Protein AF-A0AA84ZP32-F1 (afdb_monomer_lite)

InterPro domains:
  IPR008501 THO complex subunit 7/Mft1 [PF05615] (53-185)

Structure (mmCIF, N/CA/C/O backbone):
data_AF-A0AA84ZP32-F1
#
_entry.id   AF-A0AA84ZP32-F1
#
loop_
_atom_site.group_PDB
_atom_site.id
_atom_site.type_symbol
_atom_site.label_atom_id
_atom_site.label_alt_id
_atom_site.label_comp_id
_atom_site.label_asym_id
_atom_site.label_entity_id
_atom_site.label_seq_id
_atom_site.pdbx_PDB_ins_code
_atom_site.Cartn_x
_atom_site.Cartn_y
_atom_site.Cartn_z
_atom_site.occupancy
_atom_site.B_iso_or_equiv
_atom_site.auth_seq_id
_atom_site.auth_comp_id
_atom_site.auth_asym_id
_atom_site.auth_atom_id
_atom_site.pdbx_PDB_model_num
ATOM 1 N N . MET A 1 1 ? 40.258 -25.924 -20.211 1.00 46.72 1 MET A N 1
ATOM 2 C CA . MET A 1 1 ? 39.544 -27.014 -20.920 1.00 46.72 1 MET A CA 1
ATOM 3 C C . MET A 1 1 ? 39.662 -28.384 -20.247 1.00 46.72 1 MET A C 1
ATOM 5 O O . MET A 1 1 ? 38.673 -28.807 -19.673 1.00 46.72 1 MET A O 1
ATOM 9 N N . ALA A 1 2 ? 40.806 -29.089 -20.245 1.00 38.94 2 ALA A N 1
ATOM 10 C CA . ALA A 1 2 ? 40.869 -30.434 -19.628 1.00 38.94 2 ALA A CA 1
ATOM 11 C C . ALA A 1 2 ? 40.773 -30.427 -18.083 1.00 38.94 2 ALA A C 1
ATOM 13 O O . ALA A 1 2 ? 40.218 -31.349 -17.494 1.00 38.94 2 ALA A O 1
ATOM 14 N N . HIS A 1 3 ? 41.271 -29.368 -17.434 1.00 37.69 3 HIS A N 1
ATOM 15 C CA . HIS A 1 3 ? 41.270 -29.235 -15.971 1.00 37.69 3 HIS A CA 1
ATOM 16 C C . HIS A 1 3 ? 39.893 -28.828 -15.407 1.00 37.69 3 HIS A C 1
ATOM 18 O O . HIS A 1 3 ? 39.485 -29.322 -14.363 1.00 37.69 3 HIS A O 1
ATOM 24 N N . GLU A 1 4 ? 39.132 -27.997 -16.130 1.00 41.81 4 GLU A N 1
ATOM 25 C CA . GLU A 1 4 ? 37.759 -27.598 -15.754 1.00 41.81 4 GLU A CA 1
ATOM 26 C C . GLU A 1 4 ? 36.766 -28.758 -15.896 1.00 41.81 4 GLU A C 1
ATOM 28 O O . GLU A 1 4 ? 35.878 -28.927 -15.063 1.00 41.81 4 GLU A O 1
ATOM 33 N N . ALA A 1 5 ? 36.966 -29.622 -16.898 1.00 47.69 5 ALA A N 1
ATOM 34 C CA . ALA A 1 5 ? 36.162 -30.828 -17.074 1.00 47.69 5 ALA A CA 1
ATOM 35 C C . ALA A 1 5 ? 36.378 -31.867 -15.955 1.00 47.69 5 ALA A C 1
ATOM 37 O O . ALA A 1 5 ? 35.489 -32.676 -15.699 1.00 47.69 5 ALA A O 1
ATOM 38 N N . TYR A 1 6 ? 37.539 -31.853 -15.286 1.00 43.50 6 TYR A N 1
ATOM 39 C CA . TYR A 1 6 ? 37.845 -32.760 -14.174 1.00 43.50 6 TYR A CA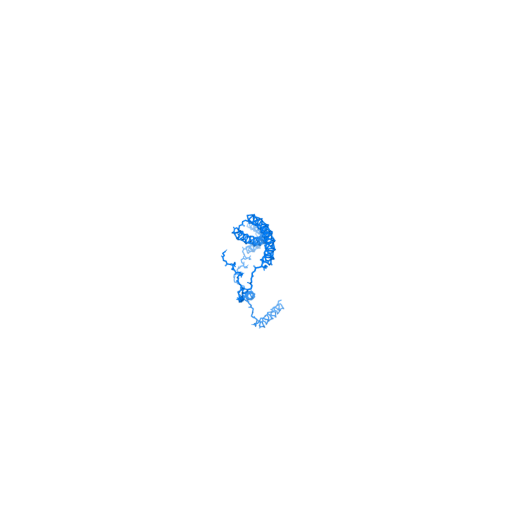 1
ATOM 40 C C . TYR A 1 6 ? 37.237 -32.286 -12.847 1.00 43.50 6 TYR A C 1
ATOM 42 O O . TYR A 1 6 ? 36.680 -33.103 -12.116 1.00 43.50 6 TYR A O 1
ATOM 50 N N . VAL A 1 7 ? 37.273 -30.976 -12.578 1.00 48.22 7 VAL A N 1
ATOM 51 C CA . VAL A 1 7 ? 36.680 -30.362 -11.371 1.00 48.22 7 VAL A CA 1
ATOM 52 C C . VAL A 1 7 ? 35.154 -30.500 -11.376 1.00 48.22 7 VAL A C 1
ATOM 54 O O . VAL A 1 7 ? 34.561 -30.940 -10.396 1.00 48.22 7 VAL A O 1
ATOM 57 N N . SER A 1 8 ? 34.517 -30.273 -12.527 1.00 49.94 8 SER A N 1
ATOM 58 C CA . SER A 1 8 ? 33.059 -30.404 -12.661 1.00 49.94 8 SER A CA 1
ATOM 59 C C . SER A 1 8 ? 32.566 -31.854 -12.482 1.00 49.94 8 SER A C 1
ATOM 61 O O . SER A 1 8 ? 31.449 -32.103 -12.027 1.00 49.94 8 SER A O 1
ATOM 63 N N . LYS A 1 9 ? 33.423 -32.844 -12.776 1.00 50.44 9 LYS A N 1
ATOM 64 C CA . LYS A 1 9 ? 33.110 -34.268 -12.586 1.00 50.44 9 LYS A CA 1
ATOM 65 C C . LYS A 1 9 ? 33.257 -34.717 -11.129 1.00 50.44 9 LYS A C 1
ATOM 67 O O . LYS A 1 9 ? 32.501 -35.592 -10.712 1.00 50.44 9 LYS A O 1
ATOM 72 N N . SER A 1 10 ? 34.188 -34.140 -10.359 1.00 47.16 10 SER A N 1
ATOM 73 C CA . SER A 1 10 ? 34.343 -34.470 -8.933 1.00 47.16 10 SER A CA 1
ATOM 74 C C . SER A 1 10 ? 33.222 -33.880 -8.080 1.00 47.16 10 SER A C 1
ATOM 76 O O . SER A 1 10 ? 32.670 -34.590 -7.245 1.00 47.16 10 SER A O 1
ATOM 78 N N . GLU A 1 11 ? 32.805 -32.641 -8.355 1.00 51.47 11 GLU A N 1
ATOM 79 C CA . GLU A 1 11 ? 31.690 -31.983 -7.653 1.00 51.47 11 GLU A CA 1
ATOM 80 C C . GLU A 1 11 ? 30.351 -32.704 -7.899 1.00 51.47 11 GLU A C 1
ATOM 82 O O . GLU A 1 11 ? 29.541 -32.880 -6.988 1.00 51.47 11 GLU A O 1
ATOM 87 N N . SER A 1 12 ? 30.141 -33.221 -9.115 1.00 53.59 12 SER A N 1
ATOM 88 C CA . SER A 1 12 ? 28.951 -34.010 -9.460 1.00 53.59 12 SER A CA 1
ATOM 89 C C . SER A 1 12 ? 28.867 -35.340 -8.690 1.00 53.59 12 SER A C 1
ATOM 91 O O . SER A 1 12 ? 27.777 -35.761 -8.291 1.00 53.59 12 SER A O 1
ATOM 93 N N . LEU A 1 13 ? 30.009 -35.989 -8.425 1.00 54.88 13 LEU A N 1
ATOM 94 C CA . LEU A 1 13 ? 30.067 -37.227 -7.639 1.00 54.88 13 LEU A CA 1
ATOM 95 C C . LEU A 1 13 ? 29.830 -36.990 -6.140 1.00 54.88 13 LEU A C 1
ATOM 97 O O . LEU A 1 13 ? 29.195 -37.825 -5.493 1.00 54.88 13 LEU A O 1
ATOM 101 N N . GLU A 1 14 ? 30.288 -35.866 -5.588 1.00 55.97 14 GLU A N 1
ATOM 102 C CA . GLU A 1 14 ? 30.053 -35.512 -4.180 1.00 55.97 14 GLU A CA 1
ATOM 103 C C . GLU A 1 14 ? 28.569 -35.239 -3.898 1.00 55.97 14 GLU A C 1
ATOM 105 O O . GLU A 1 14 ? 28.020 -35.753 -2.922 1.00 55.97 14 GLU A O 1
ATOM 110 N N . ILE A 1 15 ? 27.877 -34.543 -4.805 1.00 54.91 15 ILE A N 1
ATOM 111 C CA . ILE A 1 15 ? 26.437 -34.262 -4.680 1.00 54.91 15 ILE A CA 1
ATOM 112 C C . ILE A 1 15 ? 25.610 -35.550 -4.809 1.00 54.91 15 ILE A C 1
ATOM 114 O O . ILE A 1 15 ? 24.663 -35.767 -4.049 1.00 54.91 15 ILE A O 1
ATOM 118 N N . HIS A 1 16 ? 25.979 -36.450 -5.726 1.00 50.91 16 HIS A N 1
ATOM 119 C CA . HIS A 1 16 ? 25.289 -37.733 -5.875 1.00 50.91 16 HIS A CA 1
ATOM 120 C C . HIS A 1 16 ? 25.472 -38.634 -4.638 1.00 50.91 16 HIS A C 1
ATOM 122 O O . HIS A 1 16 ? 24.549 -39.363 -4.258 1.00 50.91 16 HIS A O 1
ATOM 128 N N . ASN A 1 17 ? 26.637 -38.593 -3.986 1.00 54.22 17 ASN A N 1
ATOM 129 C CA . ASN A 1 17 ? 26.876 -39.346 -2.754 1.00 54.22 17 ASN A CA 1
ATOM 130 C C . ASN A 1 17 ? 26.119 -38.746 -1.556 1.00 54.22 17 ASN A C 1
ATOM 132 O O . ASN A 1 17 ? 25.517 -39.503 -0.794 1.00 54.22 17 ASN A O 1
ATOM 136 N N . PHE A 1 18 ? 26.020 -37.415 -1.467 1.00 55.41 18 PHE A N 1
ATOM 137 C CA . PHE A 1 18 ? 25.221 -36.715 -0.453 1.00 55.41 18 PHE A CA 1
ATOM 138 C C . PHE A 1 18 ? 23.720 -37.058 -0.534 1.00 55.41 18 PHE A C 1
ATOM 140 O O . PHE A 1 18 ? 23.073 -37.345 0.474 1.00 55.41 18 PHE A O 1
ATOM 147 N N . VAL A 1 19 ? 23.162 -37.136 -1.749 1.00 55.41 19 VAL A N 1
ATOM 148 C CA . VAL A 1 19 ? 21.759 -37.542 -1.974 1.00 55.41 19 VAL A CA 1
ATOM 149 C C . VAL A 1 19 ? 21.505 -38.998 -1.560 1.00 55.41 19 VAL A C 1
ATOM 151 O O . VAL A 1 19 ? 20.402 -39.340 -1.129 1.00 55.41 19 VAL A O 1
ATOM 154 N N . LYS A 1 20 ? 22.516 -39.867 -1.662 1.00 56.72 20 LYS A N 1
ATOM 155 C CA . LYS A 1 20 ? 22.402 -41.288 -1.309 1.00 56.72 20 LYS A CA 1
ATOM 156 C C . LYS A 1 20 ? 22.452 -41.517 0.205 1.00 56.72 20 LYS A C 1
ATOM 158 O O . LYS A 1 20 ? 21.746 -42.392 0.700 1.00 56.72 20 LYS A O 1
ATOM 163 N N . GLU A 1 21 ? 23.221 -40.710 0.937 1.00 53.06 21 GLU A N 1
ATOM 164 C CA . GLU A 1 21 ? 23.314 -40.775 2.403 1.00 53.06 21 GLU A CA 1
ATOM 165 C C . GLU A 1 21 ? 22.077 -40.228 3.130 1.00 53.06 21 GLU A C 1
ATOM 167 O O . GLU A 1 21 ? 21.882 -40.526 4.306 1.00 53.06 21 GLU A O 1
ATOM 172 N N . HIS A 1 22 ? 21.222 -39.435 2.475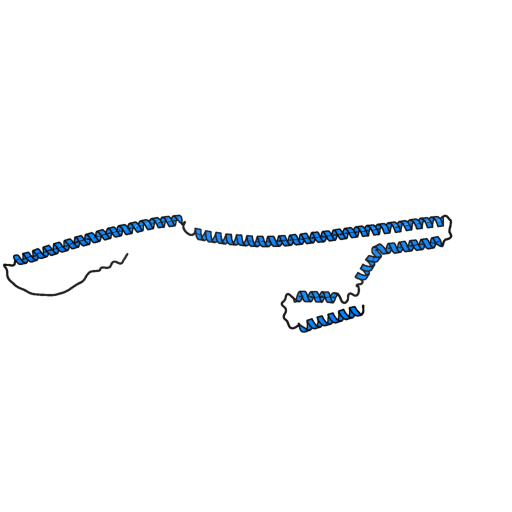 1.00 54.03 22 HIS A N 1
ATOM 173 C CA . HIS A 1 22 ? 20.096 -38.753 3.136 1.00 54.03 22 HIS A CA 1
ATOM 174 C C . HIS A 1 22 ? 18.702 -39.278 2.746 1.00 54.03 22 HIS A C 1
ATOM 176 O O . HIS A 1 22 ? 17.689 -38.690 3.126 1.00 54.03 22 HIS A O 1
ATOM 182 N N . GLN A 1 23 ? 18.612 -40.440 2.085 1.00 50.38 23 GLN A N 1
ATOM 183 C CA . GLN A 1 23 ? 17.332 -41.066 1.702 1.00 50.38 23 GLN A CA 1
ATOM 184 C C . GLN A 1 23 ? 16.470 -41.589 2.875 1.00 50.38 23 GLN A C 1
ATOM 186 O O . GLN A 1 23 ? 15.392 -42.134 2.648 1.00 50.38 23 GLN A O 1
ATOM 191 N N . GLY A 1 24 ? 16.911 -41.427 4.127 1.00 48.94 24 GLY A N 1
ATOM 192 C CA . GLY A 1 24 ? 16.205 -41.903 5.323 1.00 48.94 24 GLY A CA 1
ATOM 193 C C . GLY A 1 24 ? 15.371 -40.863 6.082 1.00 48.94 24 GLY A C 1
ATOM 194 O O . GLY A 1 24 ? 14.664 -41.239 7.015 1.00 48.94 24 GLY A O 1
ATOM 195 N N . TYR A 1 25 ? 15.427 -39.574 5.728 1.00 45.81 25 TYR A N 1
ATOM 196 C CA . TYR A 1 25 ? 14.720 -38.528 6.477 1.00 45.81 25 TYR A CA 1
ATOM 197 C C . TYR A 1 25 ? 13.426 -38.097 5.782 1.00 45.81 25 TYR A C 1
ATOM 199 O O . TYR A 1 25 ? 13.412 -37.649 4.638 1.00 45.81 25 TYR A O 1
ATOM 207 N N . ASN A 1 26 ? 12.313 -38.248 6.503 1.00 50.38 26 ASN A N 1
ATOM 208 C CA . ASN A 1 26 ? 10.969 -37.921 6.042 1.00 50.38 26 ASN A CA 1
ATOM 209 C C . ASN A 1 26 ? 10.781 -36.393 6.024 1.00 50.38 26 ASN A C 1
ATOM 211 O O . ASN A 1 26 ? 10.354 -35.791 7.010 1.00 50.38 26 ASN A O 1
ATOM 215 N N . PHE A 1 27 ? 11.160 -35.756 4.917 1.00 47.44 27 PHE A N 1
ATOM 216 C CA . PHE A 1 27 ? 10.949 -34.328 4.704 1.00 47.44 27 PHE A CA 1
ATOM 217 C C . PHE A 1 27 ? 9.495 -34.060 4.289 1.00 47.44 27 PHE A C 1
ATOM 219 O O . PHE A 1 27 ? 8.972 -34.663 3.351 1.00 47.44 27 PHE A O 1
ATOM 226 N N . GLY A 1 28 ? 8.832 -33.162 5.025 1.00 47.00 28 GLY A N 1
ATOM 227 C CA . GLY A 1 28 ? 7.432 -32.787 4.817 1.00 47.00 28 GLY A CA 1
ATOM 228 C C . GLY A 1 28 ? 7.137 -32.215 3.417 1.00 47.00 28 GLY A C 1
ATOM 229 O O . GLY A 1 28 ? 8.048 -31.853 2.673 1.00 47.00 28 GLY A O 1
ATOM 230 N N . PRO A 1 29 ? 5.849 -32.080 3.049 1.00 48.53 29 PRO A N 1
ATOM 231 C CA . PRO A 1 29 ? 5.383 -31.940 1.661 1.00 48.53 29 PRO A CA 1
ATOM 232 C C . PRO A 1 29 ? 5.798 -30.650 0.925 1.00 48.53 29 PRO A C 1
ATOM 234 O O . PRO A 1 29 ? 5.425 -30.477 -0.234 1.00 48.53 29 PRO A O 1
ATOM 237 N N . TYR A 1 30 ? 6.560 -29.756 1.560 1.00 45.12 30 TYR A N 1
ATOM 238 C CA . TYR A 1 30 ? 6.945 -28.459 1.002 1.00 45.12 30 TYR A CA 1
ATOM 239 C C . TYR A 1 30 ? 8.358 -28.405 0.399 1.00 45.12 30 TYR A C 1
ATOM 241 O O . TYR A 1 30 ? 8.574 -27.581 -0.479 1.00 45.12 30 TYR A O 1
ATOM 249 N N . THR A 1 31 ? 9.290 -29.300 0.747 1.00 51.44 31 THR A N 1
ATOM 250 C CA . THR A 1 31 ? 10.677 -29.242 0.222 1.00 51.44 31 THR A CA 1
ATOM 251 C C . THR A 1 31 ? 10.932 -30.137 -0.995 1.00 51.44 31 THR A C 1
ATOM 253 O O . THR A 1 31 ? 11.940 -29.982 -1.680 1.00 51.44 31 THR A O 1
ATOM 256 N N . ARG A 1 32 ? 10.009 -31.049 -1.333 1.00 50.00 32 ARG A N 1
ATOM 257 C CA . ARG A 1 32 ? 10.165 -31.953 -2.490 1.00 50.00 32 ARG A CA 1
ATOM 258 C C . ARG A 1 32 ? 10.027 -31.238 -3.839 1.00 50.00 32 ARG A C 1
ATOM 260 O O . ARG A 1 32 ? 10.706 -31.595 -4.790 1.00 50.00 32 ARG A O 1
ATOM 267 N N . ARG A 1 33 ? 9.193 -30.193 -3.908 1.00 50.25 33 ARG A N 1
ATOM 268 C CA . ARG A 1 33 ? 8.995 -29.405 -5.139 1.00 50.25 33 ARG A CA 1
ATOM 269 C C . ARG A 1 33 ? 10.200 -28.539 -5.495 1.00 50.25 33 ARG A C 1
ATOM 271 O O . ARG A 1 33 ? 10.473 -28.367 -6.675 1.00 50.25 33 ARG A O 1
ATOM 278 N N . GLU A 1 34 ? 10.912 -28.019 -4.500 1.00 50.31 34 GLU A N 1
ATOM 279 C CA . GLU A 1 34 ? 12.112 -27.205 -4.726 1.00 50.31 34 GLU A CA 1
ATOM 280 C C . GLU A 1 34 ? 13.301 -28.081 -5.147 1.00 50.31 34 GLU A C 1
ATOM 282 O O . GLU A 1 34 ? 14.028 -27.719 -6.068 1.00 50.31 34 GLU A O 1
ATOM 287 N N . PHE A 1 35 ? 13.438 -29.282 -4.571 1.00 50.19 35 PHE A N 1
ATOM 288 C CA . PHE A 1 35 ? 14.467 -30.247 -4.980 1.00 50.19 35 PHE A CA 1
ATOM 289 C C . PHE A 1 35 ? 14.243 -30.797 -6.400 1.00 50.19 35 PHE A C 1
ATOM 291 O O . PHE A 1 35 ? 15.198 -30.914 -7.167 1.00 50.19 35 PHE A O 1
ATOM 298 N N . ASP A 1 36 ? 12.990 -31.079 -6.779 1.00 52.06 36 ASP A N 1
ATOM 299 C CA . ASP A 1 36 ? 12.649 -31.543 -8.132 1.00 52.06 36 ASP A CA 1
ATOM 300 C C . ASP A 1 36 ? 12.878 -30.457 -9.198 1.00 52.06 36 ASP A C 1
ATOM 302 O O . ASP A 1 36 ? 13.221 -30.793 -10.329 1.00 52.06 36 ASP A O 1
ATOM 306 N N . LEU A 1 37 ? 12.730 -29.168 -8.860 1.00 53.31 37 LEU A N 1
ATOM 307 C CA . LEU A 1 37 ? 13.027 -28.051 -9.768 1.00 53.31 37 LEU A CA 1
ATOM 308 C C . LEU A 1 37 ? 14.531 -27.922 -10.030 1.00 53.31 37 LEU A C 1
ATOM 310 O O . LEU A 1 37 ? 14.940 -27.859 -11.185 1.00 53.31 37 LEU A O 1
ATOM 314 N N . VAL A 1 38 ? 15.355 -27.997 -8.981 1.00 54.50 38 VAL A N 1
ATOM 315 C CA . VAL A 1 38 ? 16.820 -27.935 -9.116 1.00 54.50 38 VAL A CA 1
ATOM 316 C C . VAL A 1 38 ? 17.360 -29.136 -9.900 1.00 54.50 38 VAL A C 1
ATOM 318 O O . VAL A 1 38 ? 18.252 -28.974 -10.731 1.00 54.50 38 VAL A O 1
ATOM 321 N N . TYR A 1 39 ? 16.796 -30.335 -9.710 1.00 52.41 39 TYR A N 1
ATOM 322 C CA . TYR A 1 39 ? 17.205 -31.518 -10.477 1.00 52.41 39 TYR A CA 1
ATOM 323 C C . TYR A 1 39 ? 16.773 -31.439 -11.950 1.00 52.41 39 TYR A C 1
ATOM 325 O O . TYR A 1 39 ? 17.526 -31.864 -12.826 1.00 52.41 39 TYR A O 1
ATOM 333 N N . LYS A 1 40 ? 15.602 -30.851 -12.242 1.00 51.47 40 LYS A N 1
ATOM 334 C CA . LYS A 1 40 ? 15.138 -30.604 -13.619 1.00 51.47 40 LYS A CA 1
ATOM 335 C C . LYS A 1 40 ? 15.986 -29.557 -14.336 1.00 51.47 40 LYS A C 1
ATOM 337 O O . LYS A 1 40 ? 16.302 -29.747 -15.508 1.00 51.47 40 LYS A O 1
ATOM 342 N N . ASP A 1 41 ? 16.390 -28.505 -13.630 1.00 46.03 41 ASP A N 1
ATOM 343 C CA . ASP A 1 41 ? 17.246 -27.451 -14.175 1.00 46.03 41 ASP A CA 1
ATOM 344 C C . ASP A 1 41 ? 18.674 -27.965 -14.432 1.00 46.03 41 ASP A C 1
ATOM 346 O O . ASP A 1 41 ? 19.272 -27.639 -15.458 1.00 46.03 41 ASP A O 1
ATOM 350 N N . PHE A 1 42 ? 19.194 -28.859 -13.580 1.00 44.56 42 PHE A N 1
ATOM 351 C CA . PHE A 1 42 ? 20.514 -29.476 -13.771 1.00 44.56 42 PHE A CA 1
ATOM 352 C C . PHE A 1 42 ? 20.528 -30.537 -14.890 1.00 44.56 42 PHE A C 1
ATOM 354 O O . PHE A 1 42 ? 21.495 -30.622 -15.647 1.00 44.56 42 PHE A O 1
ATOM 361 N N . GLN A 1 43 ? 19.443 -31.306 -15.064 1.00 45.25 43 GLN A N 1
ATOM 362 C CA . GLN A 1 43 ? 19.293 -32.236 -16.196 1.00 45.25 43 GLN A CA 1
ATOM 363 C C . GLN A 1 43 ? 19.118 -31.522 -17.545 1.00 45.25 43 GLN A C 1
ATOM 365 O O . GLN A 1 43 ? 19.459 -32.096 -18.575 1.00 45.25 43 GLN A O 1
ATOM 370 N N . CYS A 1 44 ? 18.639 -30.275 -17.555 1.00 43.94 44 CYS A N 1
ATOM 371 C CA . CYS A 1 44 ? 18.503 -29.473 -18.775 1.00 43.94 44 CYS A CA 1
ATOM 372 C C . CYS A 1 44 ? 19.848 -28.920 -19.290 1.00 43.94 44 CYS A C 1
ATOM 374 O O . CYS A 1 44 ? 19.961 -28.564 -20.462 1.00 43.94 44 CYS A O 1
ATOM 376 N N . PHE A 1 45 ? 20.881 -28.856 -18.439 1.00 41.19 45 PHE A N 1
ATOM 377 C CA . PHE A 1 45 ? 22.188 -28.299 -18.806 1.00 41.19 45 PHE A CA 1
ATOM 378 C C . PHE A 1 45 ? 23.130 -29.319 -19.474 1.00 41.19 45 PHE A C 1
ATOM 380 O O . PHE A 1 45 ? 24.015 -28.939 -20.241 1.00 41.19 45 PHE A O 1
ATOM 387 N N . GLN A 1 46 ? 22.931 -30.623 -19.254 1.00 44.59 46 GLN A N 1
ATOM 388 C CA . GLN A 1 46 ? 23.672 -31.673 -19.957 1.00 44.59 46 GLN A CA 1
ATOM 389 C C . GLN A 1 46 ? 22.806 -32.292 -21.056 1.00 44.59 46 GLN A C 1
ATOM 391 O O . GLN A 1 46 ? 21.924 -33.090 -20.769 1.00 44.59 46 GLN A O 1
ATOM 396 N N . MET A 1 47 ? 23.152 -31.980 -22.312 1.00 42.84 47 MET A N 1
ATOM 397 C CA . MET A 1 47 ? 22.575 -32.482 -23.576 1.00 42.84 47 MET A CA 1
ATOM 398 C C . MET A 1 47 ? 21.566 -31.554 -24.270 1.00 42.84 47 MET A C 1
ATOM 400 O O . MET A 1 47 ? 20.524 -32.001 -24.735 1.00 42.84 47 MET A O 1
ATOM 404 N N . SER A 1 48 ? 21.936 -30.289 -24.484 1.00 42.94 48 SER A N 1
ATOM 405 C CA . SER A 1 48 ? 21.497 -29.611 -25.710 1.00 42.94 48 SER A CA 1
ATOM 406 C C . SER A 1 48 ? 22.505 -29.941 -26.810 1.00 42.94 48 SER A C 1
ATOM 408 O O . SER A 1 48 ? 23.556 -29.311 -26.940 1.00 42.94 48 SER A O 1
ATOM 410 N N . THR A 1 49 ? 22.230 -30.991 -27.588 1.00 49.31 49 THR A N 1
ATOM 411 C CA . THR A 1 49 ? 22.681 -30.995 -28.982 1.00 49.31 49 THR A CA 1
ATOM 412 C C . THR A 1 49 ? 22.081 -29.738 -29.581 1.00 49.31 49 THR A C 1
ATOM 414 O O . THR A 1 49 ? 20.856 -29.659 -29.617 1.00 49.31 49 THR A O 1
ATOM 417 N N . VAL A 1 50 ? 22.916 -28.756 -29.934 1.00 58.72 50 VAL A N 1
ATOM 418 C CA . VAL A 1 50 ? 22.479 -27.468 -30.487 1.00 58.72 50 VAL A CA 1
ATOM 419 C C . VAL A 1 50 ? 21.335 -27.733 -31.461 1.00 58.72 50 VAL A C 1
ATOM 421 O O . VAL A 1 50 ? 21.566 -28.313 -32.519 1.00 58.72 50 VAL A O 1
ATOM 424 N N . SER A 1 51 ? 20.106 -27.417 -31.040 1.00 76.25 51 SER A N 1
ATOM 425 C CA . SER A 1 51 ? 18.913 -27.757 -31.813 1.00 76.25 51 SER A CA 1
ATOM 426 C C . SER A 1 51 ? 19.037 -27.095 -33.179 1.00 76.25 51 SER A C 1
ATOM 428 O O . SER A 1 51 ? 19.549 -25.974 -33.259 1.00 76.25 51 SER A O 1
ATOM 430 N N . ASP A 1 52 ? 18.577 -27.747 -34.246 1.00 75.88 52 ASP A N 1
ATOM 431 C CA . ASP A 1 52 ? 18.578 -27.151 -35.585 1.00 75.88 52 ASP A CA 1
ATOM 432 C C . ASP A 1 52 ? 17.927 -25.757 -35.566 1.00 75.88 52 ASP A C 1
ATOM 434 O O . ASP A 1 52 ? 18.405 -24.852 -36.240 1.00 75.88 52 ASP A O 1
ATOM 438 N N . ASP A 1 53 ? 16.948 -25.525 -34.686 1.00 81.44 53 ASP A N 1
ATOM 439 C CA . ASP A 1 53 ? 16.347 -24.209 -34.441 1.00 81.44 53 ASP A CA 1
ATOM 440 C C . ASP A 1 53 ? 17.331 -23.175 -33.876 1.00 81.44 53 ASP A C 1
ATOM 442 O O . ASP A 1 53 ? 17.299 -22.007 -34.261 1.00 81.44 53 ASP A O 1
ATOM 446 N N . GLU A 1 54 ? 18.240 -23.567 -32.983 1.00 80.50 54 GLU A N 1
ATOM 447 C CA . GLU A 1 54 ? 19.298 -22.678 -32.502 1.00 80.50 54 GLU A CA 1
ATOM 448 C C . GLU A 1 54 ? 20.346 -22.403 -33.586 1.00 80.50 54 GLU A C 1
ATOM 450 O O . GLU A 1 54 ? 20.904 -21.303 -33.638 1.00 80.50 54 GLU A O 1
ATOM 455 N N . ILE A 1 55 ? 20.634 -23.380 -34.452 1.00 78.06 55 ILE A N 1
ATOM 456 C CA . ILE A 1 55 ? 21.534 -23.204 -35.602 1.00 78.06 55 ILE A CA 1
ATOM 457 C C . ILE A 1 55 ? 20.892 -22.252 -36.615 1.00 78.06 55 ILE A C 1
ATOM 459 O O . ILE A 1 55 ? 21.533 -21.293 -37.041 1.00 78.06 55 ILE A O 1
ATOM 463 N N . ILE A 1 56 ? 19.616 -22.458 -36.939 1.00 78.62 56 ILE A N 1
ATOM 464 C CA . ILE A 1 56 ? 18.818 -21.621 -37.840 1.00 78.62 56 ILE A CA 1
ATOM 465 C C . ILE A 1 56 ? 18.686 -20.205 -37.275 1.00 78.62 56 ILE A C 1
ATOM 467 O O . ILE A 1 56 ? 18.899 -19.240 -38.004 1.00 78.62 56 ILE A O 1
ATOM 471 N N . LYS A 1 57 ? 18.429 -20.052 -35.972 1.00 79.00 57 LYS A N 1
ATOM 472 C CA . LYS A 1 57 ? 18.349 -18.745 -35.308 1.00 79.00 57 LYS A CA 1
ATOM 473 C C . LYS A 1 57 ? 19.691 -18.012 -35.310 1.00 79.00 57 LYS A C 1
ATOM 475 O O . LYS A 1 57 ? 19.718 -16.824 -35.620 1.00 79.00 57 LYS A O 1
ATOM 480 N N . ARG A 1 58 ? 20.807 -18.698 -35.022 1.00 71.38 58 ARG A N 1
ATOM 481 C CA . ARG A 1 58 ? 22.155 -18.105 -35.146 1.00 71.38 58 ARG A CA 1
ATOM 482 C C . ARG A 1 58 ? 22.460 -17.716 -36.590 1.00 71.38 58 ARG A C 1
ATOM 484 O O . ARG A 1 58 ? 22.994 -16.638 -36.818 1.00 71.38 58 ARG A O 1
ATOM 491 N N . ARG A 1 59 ? 22.083 -18.551 -37.561 1.00 70.62 59 ARG A N 1
ATOM 492 C CA . ARG A 1 59 ? 22.279 -18.268 -38.984 1.00 70.62 59 ARG A CA 1
ATOM 493 C C . ARG A 1 59 ? 21.468 -17.062 -39.448 1.00 70.62 59 ARG A C 1
ATOM 495 O O . ARG A 1 59 ? 22.032 -16.189 -40.085 1.00 70.62 59 ARG A O 1
ATOM 502 N N . LEU A 1 60 ? 20.196 -16.966 -39.072 1.00 74.00 60 LEU A N 1
ATOM 503 C CA . LEU A 1 60 ? 19.332 -15.820 -39.375 1.00 74.00 60 LEU A CA 1
ATOM 504 C C . LEU A 1 60 ? 19.810 -14.523 -38.715 1.00 74.00 60 LEU A C 1
ATOM 506 O O . LEU A 1 60 ? 19.686 -13.467 -39.319 1.00 74.00 60 LEU A O 1
ATOM 510 N N . LEU A 1 61 ? 20.383 -14.586 -37.512 1.00 67.62 61 LEU A N 1
ATOM 511 C CA . LEU A 1 61 ? 20.970 -13.413 -36.854 1.00 67.62 61 LEU A CA 1
ATOM 512 C C . LEU A 1 61 ? 22.237 -12.909 -37.564 1.00 67.62 61 LEU A C 1
ATOM 514 O O . LEU A 1 61 ? 22.487 -11.710 -37.574 1.00 67.62 61 LEU A O 1
ATOM 518 N N . ILE A 1 62 ? 23.022 -13.809 -38.162 1.00 65.69 62 ILE A N 1
ATOM 519 C CA . ILE A 1 62 ? 24.241 -13.459 -38.906 1.00 65.69 62 ILE A CA 1
ATOM 520 C C . ILE A 1 62 ? 23.904 -13.041 -40.351 1.00 65.69 62 ILE A C 1
ATOM 522 O O . ILE A 1 62 ? 24.413 -12.043 -40.850 1.00 65.69 62 ILE A O 1
ATOM 526 N N . GLU A 1 63 ? 23.031 -13.779 -41.036 1.00 60.41 63 GLU A N 1
ATOM 527 C CA . GLU A 1 63 ? 22.714 -13.585 -42.459 1.00 60.41 63 GLU A CA 1
ATOM 528 C C . GLU A 1 63 ? 21.548 -12.610 -42.707 1.00 60.41 63 GLU A C 1
ATOM 530 O O . GLU A 1 63 ? 21.424 -12.099 -43.817 1.00 60.41 63 GLU A O 1
ATOM 535 N N . GLY A 1 64 ? 20.706 -12.330 -41.706 1.00 60.78 64 GLY A N 1
ATOM 536 C CA . GLY A 1 64 ? 19.468 -11.552 -41.865 1.00 60.78 64 GLY A CA 1
ATOM 537 C C . GLY A 1 64 ? 19.666 -10.075 -42.209 1.00 60.78 64 GLY A C 1
ATOM 538 O O . GLY A 1 64 ? 18.766 -9.468 -42.781 1.00 60.78 64 GLY A O 1
ATOM 539 N N . GLU A 1 65 ? 20.843 -9.516 -41.924 1.00 56.16 65 GLU A N 1
ATOM 540 C CA . GLU A 1 65 ? 21.173 -8.121 -42.250 1.00 56.16 65 GLU A CA 1
ATOM 541 C C . GLU A 1 65 ? 22.628 -7.983 -42.739 1.00 56.16 65 GLU A C 1
ATOM 543 O O . GLU A 1 65 ? 22.876 -7.412 -43.798 1.00 56.16 65 GLU A O 1
ATOM 548 N N . SER A 1 66 ? 23.589 -8.630 -42.064 1.00 57.59 66 SER A N 1
ATOM 549 C CA . SER A 1 66 ? 25.021 -8.550 -42.407 1.00 57.59 66 SER A CA 1
ATOM 550 C C . SER A 1 66 ? 25.434 -9.391 -43.629 1.00 57.59 66 SER A C 1
ATOM 552 O O . SER A 1 66 ? 26.389 -9.040 -44.326 1.00 57.59 66 SER A O 1
ATOM 554 N N . GLY A 1 67 ? 24.695 -10.459 -43.960 1.00 63.81 67 GLY A N 1
ATOM 555 C CA . GLY A 1 67 ? 25.006 -11.323 -45.111 1.00 63.81 67 GLY A CA 1
ATOM 556 C C . GLY A 1 67 ? 24.847 -10.636 -46.475 1.00 63.81 67 GLY A C 1
ATOM 557 O O . GLY A 1 67 ? 25.474 -11.034 -47.460 1.00 63.81 67 GLY A O 1
ATOM 558 N N . ASN A 1 68 ? 24.034 -9.579 -46.547 1.00 71.56 68 ASN A N 1
ATOM 559 C CA . ASN A 1 68 ? 23.865 -8.798 -47.770 1.00 71.56 68 ASN A CA 1
ATOM 560 C C . ASN A 1 68 ? 25.062 -7.864 -48.017 1.00 71.56 68 ASN A C 1
ATOM 562 O O . ASN A 1 68 ? 25.497 -7.701 -49.157 1.00 71.56 68 ASN A O 1
ATOM 566 N N . ASP A 1 69 ? 25.642 -7.304 -46.956 1.00 79.38 69 ASP A N 1
ATOM 567 C CA . ASP A 1 69 ? 26.783 -6.393 -47.062 1.00 79.38 69 ASP A CA 1
ATOM 568 C C . ASP A 1 69 ? 28.074 -7.122 -47.442 1.00 79.38 69 ASP A C 1
ATOM 570 O O . ASP A 1 69 ? 28.797 -6.649 -48.319 1.00 79.38 69 ASP A O 1
ATOM 574 N N . ASP A 1 70 ? 28.312 -8.327 -46.912 1.00 82.94 70 ASP A N 1
ATOM 575 C CA . ASP A 1 70 ? 29.439 -9.175 -47.334 1.00 82.94 70 ASP A CA 1
ATOM 576 C C . ASP A 1 70 ? 29.377 -9.503 -48.839 1.00 82.94 70 ASP A C 1
ATOM 578 O O . ASP A 1 70 ? 30.367 -9.396 -49.573 1.00 82.94 70 ASP A O 1
ATOM 582 N N . ARG A 1 71 ? 28.174 -9.793 -49.352 1.00 84.12 71 ARG A N 1
ATOM 583 C CA . ARG A 1 71 ? 27.946 -10.020 -50.785 1.00 84.12 71 ARG A CA 1
ATOM 584 C C . ARG A 1 71 ? 28.207 -8.763 -51.618 1.00 84.12 71 ARG A C 1
ATOM 586 O O . ARG A 1 71 ? 28.769 -8.873 -52.710 1.00 84.12 71 ARG A O 1
ATOM 593 N N . ARG A 1 72 ? 27.807 -7.586 -51.130 1.00 85.38 72 ARG A N 1
ATOM 594 C CA . ARG A 1 72 ? 28.007 -6.294 -51.811 1.00 85.38 72 ARG A CA 1
ATOM 595 C C . ARG A 1 72 ? 29.477 -5.898 -51.851 1.00 85.38 72 ARG A C 1
ATOM 597 O O . ARG A 1 72 ? 29.966 -5.539 -52.919 1.00 85.38 72 ARG A O 1
ATOM 604 N N . ILE A 1 73 ? 30.199 -6.056 -50.744 1.00 88.69 73 ILE A N 1
ATOM 605 C CA . ILE A 1 73 ? 31.646 -5.814 -50.661 1.00 88.69 73 ILE A CA 1
ATOM 606 C C . ILE A 1 73 ? 32.403 -6.797 -51.562 1.00 88.69 73 ILE A C 1
ATOM 608 O O . ILE A 1 73 ? 33.274 -6.395 -52.335 1.00 88.69 73 ILE A O 1
ATOM 612 N N . THR A 1 74 ? 32.021 -8.076 -51.548 1.00 90.12 74 THR A N 1
ATOM 613 C CA . THR A 1 74 ? 32.598 -9.093 -52.438 1.00 90.12 74 THR A CA 1
ATOM 614 C C . THR A 1 74 ? 32.360 -8.760 -53.914 1.00 90.12 74 THR A C 1
ATOM 616 O O . THR A 1 74 ? 33.245 -8.963 -54.749 1.00 90.12 74 THR A O 1
ATOM 619 N N . LEU A 1 75 ? 31.177 -8.246 -54.266 1.00 89.50 75 LEU A N 1
ATOM 620 C CA . LEU A 1 75 ? 30.852 -7.836 -55.632 1.00 89.50 75 LEU A CA 1
ATOM 621 C C . LEU A 1 75 ? 31.637 -6.587 -56.056 1.00 89.50 75 LEU A C 1
ATOM 623 O O . LEU A 1 75 ? 32.194 -6.576 -57.153 1.00 89.50 75 LEU A O 1
ATOM 627 N N . LEU A 1 76 ? 31.733 -5.581 -55.182 1.00 91.31 76 LEU A N 1
ATOM 628 C CA . LEU A 1 76 ? 32.552 -4.385 -55.388 1.00 91.31 76 LEU A CA 1
ATOM 629 C C . LEU A 1 76 ? 34.014 -4.768 -55.660 1.00 91.31 76 LEU A C 1
ATOM 631 O O . LEU A 1 76 ? 34.594 -4.308 -56.641 1.00 91.31 76 LEU A O 1
ATOM 635 N N . LEU A 1 77 ? 34.580 -5.671 -54.854 1.00 91.69 77 LEU A N 1
ATOM 636 C CA . LEU A 1 77 ? 35.950 -6.157 -55.023 1.00 91.69 77 LEU A CA 1
ATOM 637 C C . LEU A 1 77 ? 36.146 -6.887 -56.360 1.00 91.69 77 LEU A C 1
ATOM 639 O O . LEU A 1 77 ? 37.129 -6.644 -57.059 1.00 91.69 77 LEU A O 1
ATOM 643 N N . LYS A 1 78 ? 35.208 -7.759 -56.750 1.00 90.31 78 LYS A N 1
ATOM 644 C CA . LYS A 1 78 ? 35.258 -8.453 -58.049 1.00 90.31 78 LYS A CA 1
ATOM 645 C C . LYS A 1 78 ? 35.183 -7.479 -59.225 1.00 90.31 78 LYS A C 1
ATOM 647 O O . LYS A 1 78 ? 35.933 -7.639 -60.185 1.00 90.31 78 LYS A O 1
ATOM 652 N N . ASN A 1 79 ? 34.306 -6.480 -59.146 1.00 88.81 79 ASN A N 1
ATOM 653 C CA . ASN A 1 79 ? 34.154 -5.459 -60.182 1.00 88.81 79 ASN A CA 1
ATOM 654 C C . ASN A 1 79 ? 35.396 -4.568 -60.280 1.00 88.81 79 ASN A C 1
ATOM 656 O O . ASN A 1 79 ? 35.850 -4.295 -61.387 1.00 88.81 79 ASN A O 1
ATOM 660 N N . TYR A 1 80 ? 35.994 -4.201 -59.145 1.00 89.62 80 TYR A N 1
ATOM 661 C CA . TYR A 1 80 ? 37.257 -3.466 -59.096 1.00 89.62 80 TYR A CA 1
ATOM 662 C C . TYR A 1 80 ? 38.399 -4.242 -59.760 1.00 89.62 80 TYR A C 1
ATOM 664 O O . TYR A 1 80 ? 39.047 -3.728 -60.666 1.00 89.62 80 TYR A O 1
ATOM 672 N N . LEU A 1 81 ? 38.617 -5.500 -59.360 1.00 89.75 81 LEU A N 1
ATOM 673 C CA . LEU A 1 81 ? 39.680 -6.337 -59.927 1.00 89.75 81 LEU A CA 1
ATOM 674 C C . LEU A 1 81 ? 39.494 -6.558 -61.432 1.00 89.75 81 LEU A C 1
ATOM 676 O O . LEU A 1 81 ? 40.471 -6.568 -62.177 1.00 89.75 81 LEU A O 1
ATOM 680 N N . ARG A 1 82 ? 38.244 -6.711 -61.884 1.00 87.50 82 ARG A N 1
ATOM 681 C CA . ARG A 1 82 ? 37.917 -6.821 -63.308 1.00 87.50 82 ARG A CA 1
ATOM 682 C C . ARG A 1 82 ? 38.227 -5.530 -64.062 1.00 87.50 82 ARG A C 1
ATOM 684 O O . ARG A 1 82 ? 38.831 -5.622 -65.121 1.00 87.50 82 ARG A O 1
ATOM 691 N N . TRP A 1 83 ? 37.845 -4.376 -63.514 1.00 86.25 83 TRP A N 1
ATOM 692 C CA . TRP A 1 83 ? 38.110 -3.063 -64.107 1.00 86.25 83 TRP A CA 1
ATOM 693 C C . TRP A 1 83 ? 39.612 -2.767 -64.219 1.00 86.25 83 TRP A C 1
ATOM 695 O O . TRP A 1 83 ? 40.064 -2.275 -65.242 1.00 86.25 83 TRP A O 1
ATOM 705 N N . VAL A 1 84 ? 40.404 -3.150 -63.211 1.00 87.25 84 VAL A N 1
ATOM 706 C CA . VAL A 1 84 ? 41.874 -3.022 -63.240 1.00 87.25 84 VAL A CA 1
ATOM 707 C C . VAL A 1 84 ? 42.517 -3.954 -64.276 1.00 87.25 84 VAL A C 1
ATOM 709 O O . VAL A 1 84 ? 43.550 -3.619 -64.846 1.00 87.25 84 VAL A O 1
ATOM 712 N N . ALA A 1 85 ? 41.936 -5.134 -64.511 1.00 85.38 85 ALA A N 1
ATOM 713 C CA . ALA A 1 85 ? 42.448 -6.101 -65.483 1.00 85.38 85 ALA A CA 1
ATOM 714 C C . ALA A 1 85 ? 42.052 -5.781 -66.937 1.00 85.38 85 ALA A C 1
ATOM 716 O O . ALA A 1 85 ? 42.716 -6.242 -67.866 1.00 85.38 85 ALA A O 1
ATOM 717 N N . SER A 1 86 ? 40.972 -5.027 -67.148 1.00 76.31 86 SER A N 1
ATOM 718 C CA . SER A 1 86 ? 40.615 -4.462 -68.448 1.00 76.31 86 SER A CA 1
ATO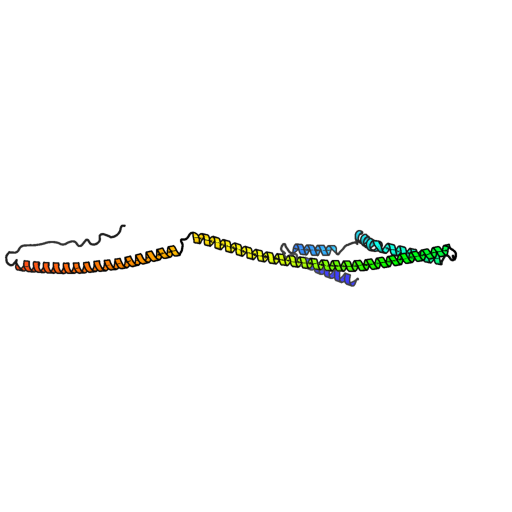M 719 C C . SER A 1 86 ? 41.464 -3.218 -68.703 1.00 76.31 86 SER A C 1
ATOM 721 O O . SER A 1 86 ? 41.181 -2.164 -68.151 1.00 76.31 86 SER A O 1
ATOM 723 N N . ASP A 1 87 ? 42.495 -3.331 -69.541 1.00 66.06 87 ASP A N 1
ATOM 724 C CA . ASP A 1 87 ? 43.327 -2.212 -70.032 1.00 66.06 87 ASP A CA 1
ATOM 725 C C . ASP A 1 87 ? 42.547 -1.320 -71.031 1.00 66.06 87 ASP A C 1
ATOM 727 O O . ASP A 1 87 ? 43.017 -0.991 -72.119 1.00 66.06 87 ASP A O 1
ATOM 731 N N . ASP A 1 88 ? 41.285 -1.019 -70.706 1.00 67.12 88 ASP A N 1
ATOM 732 C CA . ASP A 1 88 ? 40.325 -0.333 -71.564 1.00 67.12 88 ASP A CA 1
ATOM 733 C C . ASP A 1 88 ? 40.186 1.132 -71.136 1.00 67.12 88 ASP A C 1
ATOM 735 O O . ASP A 1 88 ? 39.641 1.456 -70.080 1.00 67.12 88 ASP A O 1
ATOM 739 N N . VAL A 1 89 ? 40.729 2.020 -71.968 1.00 64.81 89 VAL A N 1
ATOM 740 C CA . VAL A 1 89 ? 40.780 3.476 -71.749 1.00 64.81 89 VAL A CA 1
ATOM 741 C C . VAL A 1 89 ? 39.652 4.194 -72.524 1.00 64.81 89 VAL A C 1
ATOM 743 O O . VAL A 1 89 ? 39.614 5.423 -72.574 1.00 64.81 89 VAL A O 1
ATOM 746 N N . GLY A 1 90 ? 38.743 3.443 -73.163 1.00 71.31 90 GLY A N 1
ATOM 747 C CA . GLY A 1 90 ? 37.600 3.965 -73.922 1.00 71.31 90 GLY A CA 1
ATOM 748 C C . GLY A 1 90 ? 36.379 4.350 -73.068 1.00 71.31 90 GLY A C 1
ATOM 749 O O . GLY A 1 90 ? 36.446 4.402 -71.839 1.00 71.31 90 GLY A O 1
ATOM 750 N N . GLU A 1 91 ? 35.240 4.615 -73.725 1.00 71.12 91 GLU A N 1
ATOM 751 C CA . GLU A 1 91 ? 33.959 4.939 -73.059 1.00 71.12 91 GLU A CA 1
ATOM 752 C C . GLU A 1 91 ? 33.501 3.828 -72.093 1.00 71.12 91 GLU A C 1
ATOM 754 O O . GLU A 1 91 ? 33.094 4.130 -70.970 1.00 71.12 91 GLU A O 1
ATOM 759 N N . ASP A 1 92 ? 33.682 2.556 -72.461 1.00 77.56 92 ASP A N 1
ATOM 760 C CA . ASP A 1 92 ? 33.317 1.392 -71.638 1.00 77.56 92 ASP A CA 1
ATOM 761 C C . ASP A 1 92 ? 34.099 1.339 -70.307 1.00 77.56 92 ASP A C 1
ATOM 763 O O . ASP A 1 92 ? 33.549 1.007 -69.249 1.00 77.56 92 ASP A O 1
ATOM 767 N N . GLY A 1 93 ? 35.379 1.731 -70.323 1.00 81.81 93 GLY A N 1
ATOM 768 C CA . GLY A 1 93 ? 36.214 1.833 -69.124 1.00 81.81 93 GLY A CA 1
ATOM 769 C C . GLY A 1 93 ? 35.756 2.942 -68.170 1.00 81.81 93 GLY A C 1
ATOM 770 O O . GLY A 1 93 ? 35.802 2.771 -66.945 1.00 81.81 93 GLY A O 1
ATOM 771 N N . TYR A 1 94 ? 35.263 4.061 -68.712 1.00 84.31 94 TYR A N 1
ATOM 772 C CA . TYR A 1 94 ? 34.712 5.171 -67.930 1.00 84.31 94 TYR A CA 1
ATOM 773 C C . TYR A 1 94 ? 33.353 4.822 -67.306 1.00 84.31 94 TYR A C 1
ATOM 775 O O . TYR A 1 94 ? 33.123 5.121 -66.132 1.00 84.31 94 TYR A O 1
ATOM 783 N N . GLU A 1 95 ? 32.473 4.133 -68.035 1.00 85.62 95 GLU A N 1
ATOM 784 C CA . GLU A 1 95 ? 31.196 3.648 -67.494 1.00 85.62 95 GLU A CA 1
ATOM 785 C C . GLU A 1 95 ? 31.400 2.631 -66.361 1.00 85.62 95 GLU A C 1
ATOM 787 O O . GLU A 1 95 ? 30.758 2.725 -65.309 1.00 85.62 95 GLU A O 1
ATOM 792 N N . ALA A 1 96 ? 32.347 1.702 -66.522 1.00 86.00 96 ALA A N 1
ATOM 793 C CA . ALA A 1 96 ? 32.705 0.742 -65.482 1.00 86.00 96 ALA A CA 1
ATOM 794 C C . ALA A 1 96 ? 33.284 1.423 -64.225 1.00 86.00 96 ALA A C 1
ATOM 796 O O . ALA A 1 96 ? 32.970 1.017 -63.101 1.00 86.00 96 ALA A O 1
ATOM 797 N N . TYR A 1 97 ? 34.065 2.493 -64.395 1.00 88.25 97 TYR A N 1
ATOM 798 C CA . TYR A 1 97 ? 34.566 3.315 -63.292 1.00 88.25 97 TYR A CA 1
ATOM 799 C C . TYR A 1 97 ? 33.438 4.053 -62.551 1.00 88.25 97 TYR A C 1
ATOM 801 O O . TYR A 1 97 ? 33.389 4.035 -61.319 1.00 88.25 97 TYR A O 1
ATOM 809 N N . GLN A 1 98 ? 32.483 4.644 -63.274 1.00 90.00 98 GLN A N 1
ATOM 810 C CA . GLN A 1 98 ? 31.318 5.297 -62.665 1.00 90.00 98 GLN A CA 1
ATOM 811 C C . GLN A 1 98 ? 30.429 4.303 -61.905 1.00 90.00 98 GLN A C 1
ATOM 813 O O . GLN A 1 98 ? 29.976 4.589 -60.794 1.00 90.00 98 GLN A O 1
ATOM 818 N N . ALA A 1 99 ? 30.233 3.098 -62.448 1.00 89.94 99 ALA A N 1
ATOM 819 C CA . ALA A 1 99 ? 29.521 2.023 -61.762 1.00 89.94 99 ALA A CA 1
ATOM 820 C C . ALA A 1 99 ? 30.243 1.572 -60.478 1.00 89.94 99 ALA A C 1
ATOM 822 O O . ALA A 1 99 ? 29.591 1.273 -59.473 1.00 89.94 99 ALA A O 1
ATOM 823 N N . LEU A 1 100 ? 31.581 1.564 -60.480 1.00 90.31 100 LEU A N 1
ATOM 824 C CA . LEU A 1 100 ? 32.382 1.273 -59.294 1.00 90.31 100 LEU A CA 1
ATOM 825 C C . LEU A 1 100 ? 32.174 2.333 -58.205 1.00 90.31 100 LEU A C 1
ATOM 827 O O . LEU A 1 100 ? 31.897 1.977 -57.061 1.00 90.31 100 LEU A O 1
ATOM 831 N N . ILE A 1 101 ? 32.242 3.619 -58.560 1.00 92.12 101 ILE A N 1
ATOM 832 C CA . ILE A 1 101 ? 31.980 4.733 -57.635 1.00 92.12 101 ILE A CA 1
ATOM 833 C C . ILE A 1 101 ? 30.574 4.618 -57.036 1.00 92.12 101 ILE A C 1
ATOM 835 O O . ILE A 1 101 ? 30.407 4.702 -55.820 1.00 92.12 101 ILE A O 1
ATOM 839 N N . ALA A 1 102 ? 29.561 4.366 -57.868 1.00 92.06 102 ALA A N 1
ATOM 840 C CA . ALA A 1 102 ? 28.192 4.182 -57.399 1.00 92.06 102 ALA A CA 1
ATOM 841 C C . ALA A 1 102 ? 28.075 3.008 -56.409 1.00 92.06 102 ALA A C 1
ATOM 843 O O . ALA A 1 102 ? 27.372 3.111 -55.403 1.00 92.06 102 ALA A O 1
ATOM 844 N N . SER A 1 103 ? 28.795 1.909 -56.653 1.00 90.69 103 SER A N 1
ATOM 845 C CA . SER A 1 103 ? 28.844 0.771 -55.732 1.00 90.69 103 SER A CA 1
ATOM 846 C C . SER A 1 103 ? 29.546 1.107 -54.411 1.00 90.69 103 SER A C 1
ATOM 848 O O . SER A 1 103 ? 29.127 0.583 -53.379 1.00 90.69 103 SER A O 1
ATOM 850 N N . VAL A 1 104 ? 30.572 1.965 -54.410 1.00 92.94 104 VAL A N 1
ATOM 851 C CA . VAL A 1 104 ? 31.225 2.451 -53.179 1.00 92.94 104 VAL A CA 1
ATOM 852 C C . VAL A 1 104 ? 30.246 3.280 -52.350 1.00 92.94 104 VAL A C 1
ATOM 854 O O . VAL A 1 104 ? 30.034 2.958 -51.183 1.00 92.94 104 VAL A O 1
ATOM 857 N N . TYR A 1 105 ? 29.560 4.252 -52.960 1.00 93.56 105 TYR A N 1
ATOM 858 C CA . TYR A 1 105 ? 28.560 5.071 -52.262 1.00 93.56 105 TYR A CA 1
ATOM 859 C C . TYR A 1 105 ? 27.435 4.240 -51.643 1.00 93.56 105 TYR A C 1
ATOM 861 O O . TYR A 1 105 ? 26.967 4.521 -50.541 1.00 93.56 105 TYR A O 1
ATOM 869 N N . GLN A 1 106 ? 26.999 3.183 -52.330 1.00 90.00 106 GLN A N 1
ATOM 870 C CA . GLN A 1 106 ? 26.002 2.271 -51.779 1.00 90.00 106 GLN A CA 1
ATOM 871 C C . GLN A 1 106 ? 26.519 1.556 -50.522 1.00 90.00 106 GLN A C 1
ATOM 873 O O . GLN A 1 106 ? 25.762 1.418 -49.557 1.00 90.00 106 GLN A O 1
ATOM 878 N N . CYS A 1 107 ? 27.769 1.082 -50.526 1.00 90.38 107 CYS A N 1
ATOM 879 C CA . CYS A 1 107 ? 28.388 0.447 -49.360 1.00 90.38 107 CYS A CA 1
ATOM 880 C C . CYS A 1 107 ? 28.543 1.433 -48.193 1.00 90.38 107 CYS A C 1
ATOM 882 O O . CYS A 1 107 ? 28.212 1.082 -47.064 1.00 90.38 107 CYS A O 1
ATOM 884 N N . GLU A 1 108 ? 28.971 2.668 -48.462 1.00 91.62 108 GLU A N 1
ATOM 885 C CA . GLU A 1 108 ? 29.092 3.725 -47.447 1.00 91.62 108 GLU A CA 1
ATOM 886 C C . GLU A 1 108 ? 27.743 4.045 -46.794 1.00 91.62 108 GLU A C 1
ATOM 888 O O . GLU A 1 108 ? 27.627 4.011 -45.570 1.00 91.62 108 GLU A O 1
ATOM 893 N N . ASN A 1 109 ? 26.698 4.257 -47.598 1.00 90.50 109 ASN A N 1
ATOM 894 C CA . ASN A 1 109 ? 25.354 4.530 -47.090 1.00 90.50 109 ASN A CA 1
ATOM 895 C C . ASN A 1 109 ? 24.808 3.369 -46.239 1.00 90.50 109 ASN A C 1
ATOM 897 O O . ASN A 1 109 ? 24.139 3.587 -45.234 1.00 90.50 109 ASN A O 1
ATOM 901 N N . ALA A 1 110 ? 25.101 2.122 -46.611 1.00 89.00 110 ALA A N 1
ATOM 902 C CA . ALA A 1 110 ? 24.680 0.967 -45.821 1.00 89.00 110 ALA A CA 1
ATOM 903 C C . ALA A 1 110 ? 25.424 0.856 -44.484 1.00 89.00 110 ALA A C 1
ATOM 905 O O . ALA A 1 110 ? 24.814 0.542 -43.463 1.00 89.00 110 ALA A O 1
ATOM 906 N N . MET A 1 111 ? 26.719 1.184 -44.467 1.00 88.44 111 MET A N 1
ATOM 907 C CA . MET A 1 111 ? 27.495 1.265 -43.231 1.00 88.44 111 MET A CA 1
ATOM 908 C C . MET A 1 111 ? 26.940 2.347 -42.293 1.00 88.44 111 MET A C 1
ATOM 910 O O . MET A 1 111 ? 26.804 2.114 -41.092 1.00 88.44 111 MET A O 1
ATOM 914 N N . GLU A 1 112 ? 26.581 3.514 -42.831 1.00 93.31 112 GLU A N 1
ATOM 915 C CA . GLU A 1 112 ? 25.971 4.599 -42.058 1.00 93.31 112 GLU A CA 1
ATOM 916 C C . GLU A 1 112 ? 24.604 4.195 -41.484 1.00 93.31 112 GLU A C 1
ATOM 918 O O . GLU A 1 112 ? 24.346 4.405 -40.297 1.00 93.31 112 GLU A O 1
ATOM 923 N N . GLN A 1 113 ? 23.761 3.534 -42.285 1.00 91.50 113 GLN A N 1
ATOM 924 C CA . GLN A 1 113 ? 22.481 2.985 -41.829 1.00 91.50 113 GLN A CA 1
ATOM 925 C C . GLN A 1 113 ? 22.666 1.979 -40.686 1.00 91.50 113 GLN A C 1
ATOM 927 O O . GLN A 1 113 ? 21.993 2.094 -39.663 1.00 91.50 113 GLN A O 1
ATOM 932 N N . SER A 1 114 ? 23.612 1.044 -40.821 1.00 89.00 114 SER A N 1
ATOM 933 C CA . SER A 1 114 ? 23.940 0.069 -39.774 1.00 89.00 114 SER A CA 1
ATOM 934 C C . SER A 1 114 ? 24.386 0.757 -38.477 1.00 89.00 114 SER A C 1
ATOM 936 O O . SER A 1 114 ? 23.884 0.444 -37.398 1.00 89.00 114 SER A O 1
ATOM 938 N N . SER A 1 115 ? 25.253 1.771 -38.576 1.00 92.38 115 SER A N 1
ATOM 939 C CA . SER A 1 115 ? 25.697 2.574 -37.429 1.00 92.38 115 SER A CA 1
ATOM 940 C C . SER A 1 115 ? 24.531 3.267 -36.711 1.00 92.38 115 SER A C 1
ATOM 942 O O . SER A 1 115 ? 24.431 3.217 -35.481 1.00 92.38 115 SER A O 1
ATOM 944 N N . LEU A 1 116 ? 23.600 3.861 -37.466 1.00 95.38 116 LEU A N 1
ATOM 945 C CA . LEU A 1 116 ? 22.425 4.524 -36.903 1.00 95.38 116 LEU A CA 1
ATOM 946 C C . LEU A 1 116 ? 21.478 3.531 -36.214 1.00 95.38 116 LEU A C 1
ATOM 948 O O . LEU A 1 116 ? 20.976 3.822 -35.128 1.00 95.38 116 LEU A O 1
ATOM 952 N N . VAL A 1 117 ? 21.265 2.352 -36.805 1.00 92.25 117 VAL A N 1
ATOM 953 C CA . VAL A 1 117 ? 20.460 1.278 -36.201 1.00 92.25 117 VAL A CA 1
ATOM 954 C C . VAL A 1 117 ? 21.091 0.798 -34.895 1.00 92.25 117 VAL A C 1
ATOM 956 O O . VAL A 1 117 ? 20.382 0.637 -33.905 1.00 92.25 117 VAL A O 1
ATOM 959 N N . ILE A 1 118 ? 22.417 0.638 -34.843 1.00 92.06 118 ILE A N 1
ATOM 960 C CA . ILE A 1 118 ? 23.130 0.278 -33.607 1.00 92.06 118 ILE A CA 1
ATOM 961 C C . ILE A 1 118 ? 22.920 1.347 -32.526 1.00 92.06 118 ILE A C 1
ATOM 963 O O . ILE A 1 118 ? 22.596 1.006 -31.387 1.00 92.06 118 ILE A O 1
ATOM 967 N N . ALA A 1 119 ? 23.059 2.630 -32.872 1.00 95.88 119 ALA A N 1
ATOM 968 C CA . ALA A 1 119 ? 22.843 3.730 -31.933 1.00 95.88 119 ALA A CA 1
ATOM 969 C C . ALA A 1 119 ? 21.394 3.770 -31.414 1.00 95.88 119 ALA A C 1
ATOM 971 O O . ALA A 1 119 ? 21.174 3.873 -30.206 1.00 95.88 119 ALA A O 1
ATOM 972 N N . MET A 1 120 ? 20.414 3.613 -32.310 1.00 96.75 120 MET A N 1
ATOM 973 C CA . MET A 1 120 ? 18.996 3.528 -31.960 1.00 96.75 120 MET A CA 1
ATOM 974 C C . MET A 1 120 ? 18.715 2.333 -31.039 1.00 96.75 120 MET A C 1
ATOM 976 O O . MET A 1 120 ? 18.035 2.492 -30.028 1.00 96.75 120 MET A O 1
ATOM 980 N N . ASN A 1 121 ? 19.252 1.150 -31.347 1.00 95.19 121 ASN A N 1
ATOM 981 C CA . ASN A 1 121 ? 19.062 -0.056 -30.538 1.00 95.19 121 ASN A CA 1
ATOM 982 C C . ASN A 1 121 ? 19.649 0.109 -29.132 1.00 95.19 121 ASN A C 1
ATOM 984 O O . ASN A 1 121 ? 19.034 -0.319 -28.156 1.00 95.19 121 ASN A O 1
ATOM 988 N N . TYR A 1 122 ? 20.808 0.759 -29.012 1.00 97.00 122 TYR A N 1
ATOM 989 C CA . TYR A 1 122 ? 21.407 1.068 -27.715 1.00 97.00 122 TYR A CA 1
ATOM 990 C C . TYR A 1 122 ? 20.522 2.011 -26.888 1.00 97.00 122 TYR A C 1
ATOM 992 O O . TYR A 1 122 ? 20.306 1.789 -25.695 1.00 97.00 122 TYR A O 1
ATOM 1000 N N . GLU A 1 123 ? 19.963 3.046 -27.518 1.00 97.25 123 GLU A N 1
ATOM 1001 C CA . GLU A 1 123 ? 19.035 3.955 -26.848 1.00 97.25 123 GLU A CA 1
ATOM 1002 C C . GLU A 1 123 ? 17.740 3.244 -26.429 1.00 97.25 123 GLU A C 1
ATOM 1004 O O . GLU A 1 123 ? 17.301 3.389 -25.287 1.00 97.25 123 GLU A O 1
ATOM 1009 N N . GLN A 1 124 ? 17.165 2.420 -27.308 1.00 96.81 124 GLN A N 1
ATOM 1010 C CA . GLN A 1 124 ? 15.984 1.609 -27.006 1.00 96.81 124 GLN A CA 1
ATOM 1011 C C . GLN A 1 124 ? 16.240 0.645 -25.847 1.00 96.81 124 GLN A C 1
ATOM 1013 O O . GLN A 1 124 ? 15.410 0.539 -24.946 1.00 96.81 124 GLN A O 1
ATOM 1018 N N . GLN A 1 125 ? 17.399 -0.018 -25.820 1.00 96.69 125 GLN A N 1
ATOM 1019 C CA . GLN A 1 125 ? 17.776 -0.894 -24.714 1.00 96.69 125 GLN A CA 1
ATOM 1020 C C . GLN A 1 125 ? 17.776 -0.133 -23.384 1.00 96.69 125 GLN A C 1
ATOM 1022 O O . GLN A 1 125 ? 17.182 -0.600 -22.412 1.00 96.69 125 GLN A O 1
ATOM 1027 N N . LYS A 1 126 ? 18.371 1.063 -23.348 1.00 97.56 126 LYS A N 1
ATOM 1028 C CA . LYS A 1 126 ? 18.376 1.906 -22.148 1.00 97.56 126 LYS A CA 1
ATOM 1029 C C . LYS A 1 126 ? 16.960 2.305 -21.719 1.00 97.56 126 LYS A C 1
ATOM 1031 O O . LYS A 1 126 ? 16.636 2.232 -20.537 1.00 97.56 126 LYS A O 1
ATOM 1036 N N . GLN A 1 127 ? 16.105 2.687 -22.668 1.00 97.81 127 GLN A N 1
ATOM 1037 C CA . GLN A 1 127 ? 14.705 3.013 -22.378 1.00 97.81 127 GLN A CA 1
ATOM 1038 C C . GLN A 1 127 ? 13.951 1.811 -21.794 1.00 97.81 127 GLN A C 1
ATOM 1040 O O . GLN A 1 127 ? 13.177 1.976 -20.851 1.00 97.81 127 GLN A O 1
ATOM 1045 N N . TYR A 1 128 ? 14.199 0.599 -22.298 1.00 98.12 128 TYR A N 1
ATOM 1046 C CA . TYR A 1 128 ? 13.614 -0.611 -21.725 1.00 98.12 128 TYR A CA 1
ATOM 1047 C C . TYR A 1 128 ? 14.123 -0.883 -20.311 1.00 98.12 128 TYR A C 1
ATOM 1049 O O . TYR A 1 128 ? 13.318 -1.218 -19.447 1.00 98.12 128 TYR A O 1
ATOM 1057 N N . GLU A 1 129 ? 15.416 -0.709 -20.039 1.00 97.62 129 GLU A N 1
ATOM 1058 C CA . GLU A 1 129 ? 15.969 -0.851 -18.685 1.00 97.62 129 GLU A CA 1
ATOM 1059 C C . GLU A 1 129 ? 15.326 0.125 -17.690 1.00 97.62 129 GLU A C 1
ATOM 1061 O O . GLU A 1 129 ? 15.011 -0.257 -16.560 1.00 97.62 129 GLU A O 1
ATOM 1066 N N . ASP A 1 130 ? 15.096 1.370 -18.103 1.00 97.81 130 ASP A N 1
ATOM 1067 C CA . ASP A 1 130 ? 14.429 2.368 -17.268 1.00 97.81 130 ASP A CA 1
ATOM 1068 C C . ASP A 1 130 ? 12.945 2.027 -17.057 1.00 97.81 130 ASP A C 1
ATOM 1070 O O . ASP A 1 130 ? 12.457 2.092 -15.926 1.00 97.81 130 ASP A O 1
ATOM 1074 N N . LEU A 1 131 ? 12.253 1.548 -18.097 1.00 98.12 131 LEU A N 1
ATOM 1075 C CA . LEU A 1 131 ? 10.878 1.056 -17.990 1.00 98.12 131 LEU A CA 1
ATOM 1076 C C . LEU A 1 131 ? 10.771 -0.147 -17.040 1.00 98.12 131 LEU A C 1
ATOM 1078 O O . LEU A 1 131 ? 9.840 -0.219 -16.238 1.00 98.12 131 LEU A O 1
ATOM 1082 N N . TYR A 1 132 ? 11.726 -1.080 -17.085 1.00 98.31 132 TYR A N 1
ATOM 1083 C CA . TYR A 1 132 ? 11.770 -2.213 -16.156 1.00 98.31 132 TYR A CA 1
ATOM 1084 C C . TYR A 1 132 ? 11.875 -1.744 -14.704 1.00 98.31 132 TYR A C 1
ATOM 1086 O O . TYR A 1 132 ? 11.121 -2.221 -13.853 1.00 98.31 132 TYR A O 1
ATOM 1094 N N . LYS A 1 133 ? 12.749 -0.770 -14.420 1.00 98.19 133 LYS A N 1
ATOM 1095 C CA . LYS A 1 133 ? 12.873 -0.184 -13.077 1.00 98.19 133 LYS A CA 1
ATOM 1096 C C . LYS A 1 133 ? 11.583 0.506 -12.646 1.00 98.19 133 LYS A C 1
ATOM 1098 O O . LYS A 1 133 ? 11.152 0.326 -11.509 1.00 98.19 133 LYS A O 1
ATOM 1103 N N . GLU A 1 134 ? 10.943 1.267 -13.533 1.00 98.38 134 GLU A N 1
ATOM 1104 C CA . GLU A 1 134 ? 9.668 1.923 -13.233 1.00 98.38 134 GLU A CA 1
ATOM 1105 C C . GLU A 1 134 ? 8.594 0.894 -12.859 1.00 98.38 134 GLU A C 1
ATOM 1107 O O . GLU A 1 134 ? 7.965 1.007 -11.803 1.00 98.38 134 GLU A O 1
ATOM 1112 N N . ILE A 1 135 ? 8.444 -0.163 -13.660 1.00 98.19 135 ILE A N 1
ATOM 1113 C CA . ILE A 1 135 ? 7.501 -1.253 -13.389 1.00 98.19 135 ILE A CA 1
ATOM 1114 C C . ILE A 1 135 ? 7.804 -1.908 -12.038 1.00 98.19 135 ILE A C 1
ATOM 1116 O O . ILE A 1 135 ? 6.886 -2.132 -11.247 1.00 98.19 135 ILE A O 1
ATOM 1120 N N . GLU A 1 136 ? 9.070 -2.182 -11.730 1.00 98.25 136 GLU A N 1
ATOM 1121 C CA . GLU A 1 136 ? 9.456 -2.807 -10.466 1.00 98.25 136 GLU A CA 1
ATOM 1122 C C . GLU A 1 136 ? 9.134 -1.915 -9.257 1.00 98.25 136 GLU A C 1
ATOM 1124 O O . GLU A 1 136 ? 8.539 -2.379 -8.280 1.00 98.25 136 GLU A O 1
ATOM 1129 N N . THR A 1 137 ? 9.401 -0.608 -9.352 1.00 98.25 137 THR A N 1
ATOM 1130 C CA . THR A 1 137 ? 9.011 0.349 -8.303 1.00 98.25 137 THR A CA 1
ATOM 1131 C C . THR A 1 137 ? 7.492 0.456 -8.142 1.00 98.25 137 THR A C 1
ATOM 1133 O O . THR A 1 137 ? 6.993 0.526 -7.014 1.00 98.25 137 THR A O 1
ATOM 1136 N N . ALA A 1 138 ? 6.731 0.408 -9.239 1.00 98.38 138 ALA A N 1
ATOM 1137 C CA . ALA A 1 138 ? 5.273 0.424 -9.207 1.00 98.38 138 ALA A CA 1
ATOM 1138 C C . ALA A 1 138 ? 4.705 -0.848 -8.558 1.00 98.38 138 ALA A C 1
ATOM 1140 O O . ALA A 1 138 ? 3.776 -0.765 -7.748 1.00 98.38 138 ALA A O 1
ATOM 1141 N N . ILE A 1 139 ? 5.288 -2.015 -8.854 1.00 98.25 139 ILE A N 1
ATOM 1142 C CA . ILE A 1 139 ? 4.936 -3.292 -8.221 1.00 98.25 139 ILE A CA 1
ATOM 1143 C C . ILE A 1 139 ? 5.202 -3.228 -6.717 1.00 98.25 139 ILE A C 1
ATOM 1145 O O . ILE A 1 139 ? 4.337 -3.611 -5.926 1.00 98.25 139 ILE A O 1
ATOM 1149 N N . GLU A 1 140 ? 6.365 -2.728 -6.305 1.00 98.44 140 GLU A N 1
ATOM 1150 C CA . GLU A 1 140 ? 6.720 -2.635 -4.890 1.00 98.44 140 GLU A CA 1
ATOM 1151 C C . GLU A 1 140 ? 5.811 -1.648 -4.140 1.00 98.44 140 GLU A C 1
ATOM 1153 O O . GLU A 1 140 ? 5.293 -1.946 -3.062 1.00 98.44 140 GLU A O 1
ATOM 1158 N N . SER A 1 141 ? 5.497 -0.506 -4.754 1.00 98.31 141 SER A N 1
ATOM 1159 C CA . SER A 1 141 ? 4.503 0.440 -4.236 1.00 98.31 141 SER A CA 1
ATOM 1160 C C . SER A 1 141 ? 3.118 -0.204 -4.087 1.00 98.31 141 SER A C 1
ATOM 1162 O O . SER A 1 141 ? 2.472 -0.072 -3.043 1.00 98.31 141 SER A O 1
ATOM 1164 N N . ALA A 1 142 ? 2.664 -0.972 -5.082 1.00 98.38 142 ALA A N 1
ATOM 1165 C CA . ALA A 1 142 ? 1.390 -1.683 -5.020 1.00 98.38 142 ALA A CA 1
ATOM 1166 C C . ALA A 1 142 ? 1.368 -2.742 -3.903 1.00 98.38 142 ALA A C 1
ATOM 1168 O O . ALA A 1 142 ? 0.383 -2.826 -3.163 1.00 98.38 142 ALA A O 1
ATOM 1169 N N . LYS A 1 143 ? 2.453 -3.506 -3.724 1.00 98.44 143 LYS A N 1
ATOM 1170 C CA . LYS A 1 143 ? 2.600 -4.466 -2.616 1.00 98.44 143 LYS A CA 1
ATOM 1171 C C . LYS A 1 143 ? 2.501 -3.772 -1.258 1.00 98.44 143 LYS A C 1
ATOM 1173 O O . LYS A 1 143 ? 1.737 -4.225 -0.402 1.00 98.44 143 LYS A O 1
ATOM 1178 N N . ASN A 1 144 ? 3.194 -2.648 -1.085 1.00 98.38 144 ASN A N 1
ATOM 1179 C CA . ASN A 1 144 ? 3.150 -1.860 0.148 1.00 98.38 144 ASN A CA 1
ATOM 1180 C C . ASN A 1 144 ? 1.743 -1.317 0.436 1.00 98.38 144 ASN A C 1
ATOM 1182 O O . ASN A 1 144 ? 1.249 -1.441 1.558 1.00 98.38 144 ASN A O 1
ATOM 1186 N N . ARG A 1 145 ? 1.036 -0.815 -0.583 1.00 98.38 145 ARG A N 1
ATOM 1187 C CA . ARG A 1 145 ? -0.367 -0.383 -0.449 1.00 98.38 145 ARG A CA 1
ATOM 1188 C C . ARG A 1 145 ? -1.296 -1.528 -0.052 1.00 98.38 145 ARG A C 1
ATOM 1190 O O . ARG A 1 145 ? -2.167 -1.345 0.794 1.00 98.38 145 ARG A O 1
ATOM 1197 N N . ILE A 1 146 ? -1.111 -2.720 -0.623 1.00 98.25 146 ILE A N 1
ATOM 1198 C CA . ILE A 1 146 ? -1.881 -3.912 -0.238 1.00 98.25 146 ILE A CA 1
ATOM 1199 C C . ILE A 1 146 ? -1.626 -4.261 1.230 1.00 98.25 146 ILE A C 1
ATOM 1201 O O . ILE A 1 146 ? -2.566 -4.613 1.946 1.00 98.25 146 ILE A O 1
ATOM 1205 N N . GLN A 1 147 ? -0.378 -4.169 1.687 1.00 98.38 147 GLN A N 1
ATOM 1206 C CA . GLN A 1 147 ? -0.026 -4.445 3.076 1.00 98.38 147 GLN A CA 1
ATOM 1207 C C . GLN A 1 147 ? -0.684 -3.448 4.041 1.00 98.38 147 GLN A C 1
ATOM 1209 O O . GLN A 1 147 ? -1.326 -3.878 4.999 1.00 98.38 147 GLN A O 1
ATOM 1214 N N . GLN A 1 148 ? -0.640 -2.151 3.730 1.00 98.25 148 GLN A N 1
ATOM 1215 C CA . GLN A 1 148 ? -1.342 -1.113 4.494 1.00 98.25 148 GLN A CA 1
ATOM 1216 C C . GLN A 1 148 ? -2.855 -1.372 4.541 1.00 98.25 148 GLN A C 1
ATOM 1218 O O . GLN A 1 148 ? -3.438 -1.466 5.618 1.00 98.25 148 GLN A O 1
ATOM 1223 N N . CYS A 1 149 ? -3.491 -1.633 3.392 1.00 98.06 149 CYS A N 1
ATOM 1224 C CA . CYS A 1 149 ? -4.920 -1.953 3.353 1.00 98.06 149 CYS A CA 1
ATOM 1225 C C . CYS A 1 149 ? -5.283 -3.207 4.168 1.00 98.06 149 CYS A C 1
ATOM 1227 O O . CYS A 1 149 ? -6.379 -3.284 4.727 1.00 98.06 149 CYS A O 1
ATOM 1229 N N . LYS A 1 150 ? -4.397 -4.209 4.256 1.00 98.44 150 LYS A N 1
ATOM 1230 C CA . LYS A 1 150 ? -4.619 -5.386 5.114 1.00 98.44 150 LYS A CA 1
ATOM 1231 C C . LYS A 1 150 ? -4.614 -5.013 6.595 1.00 98.44 150 LYS A C 1
ATOM 1233 O O . LYS A 1 150 ? -5.410 -5.573 7.352 1.00 98.44 150 LYS A O 1
ATOM 1238 N N . GLU A 1 151 ? -3.730 -4.117 7.011 1.00 98.31 151 GLU A N 1
ATOM 1239 C CA . GLU A 1 151 ? -3.640 -3.636 8.392 1.00 98.31 151 GLU A CA 1
ATOM 1240 C C . GLU A 1 151 ? -4.854 -2.778 8.759 1.00 98.31 151 GLU A C 1
ATOM 1242 O O . GLU A 1 151 ? -5.509 -3.058 9.768 1.00 98.31 151 GLU A O 1
ATOM 1247 N N . ASP A 1 152 ? -5.252 -1.861 7.879 1.00 98.12 152 ASP A N 1
ATOM 1248 C CA . ASP A 1 152 ? -6.473 -1.061 8.025 1.00 98.12 152 ASP A CA 1
ATOM 1249 C C . ASP A 1 152 ? -7.726 -1.939 8.098 1.00 98.12 152 ASP A C 1
ATOM 1251 O O . ASP A 1 152 ? -8.624 -1.728 8.913 1.00 98.12 152 ASP A O 1
ATOM 1255 N N . LEU A 1 153 ? -7.788 -2.999 7.290 1.00 98.12 153 LEU A N 1
ATOM 1256 C CA . LEU A 1 153 ? -8.898 -3.943 7.349 1.00 98.12 153 LEU A CA 1
ATOM 1257 C C . LEU A 1 153 ? -8.939 -4.689 8.691 1.00 98.12 153 LEU A C 1
ATOM 1259 O O . LEU A 1 153 ? -10.026 -4.960 9.211 1.00 98.12 153 LEU A O 1
ATOM 1263 N N . ARG A 1 154 ? -7.783 -5.053 9.258 1.00 98.06 154 ARG A N 1
ATOM 1264 C CA . ARG A 1 154 ? -7.718 -5.695 10.580 1.00 98.06 154 ARG A CA 1
ATOM 1265 C C . ARG A 1 154 ? -8.190 -4.737 11.669 1.00 98.06 154 ARG A C 1
ATOM 1267 O O . ARG A 1 154 ? -9.024 -5.138 12.480 1.00 98.06 154 ARG A O 1
ATOM 1274 N N . SER A 1 155 ? -7.725 -3.489 11.664 1.00 97.62 155 SER A N 1
ATOM 1275 C CA . SER A 1 155 ? -8.139 -2.485 12.650 1.00 97.62 155 SER A CA 1
ATOM 1276 C C . SER A 1 155 ? -9.642 -2.189 12.546 1.00 97.62 155 SER A C 1
ATOM 1278 O O . SER A 1 155 ? -10.354 -2.265 13.550 1.00 97.62 155 SER A O 1
ATOM 1280 N N . ALA A 1 156 ? -10.169 -2.003 11.333 1.00 97.88 156 ALA A N 1
ATOM 1281 C CA . ALA A 1 156 ? -11.595 -1.791 11.089 1.00 97.88 156 ALA A CA 1
ATOM 1282 C C . ALA A 1 156 ? -12.460 -2.980 11.549 1.00 97.88 156 ALA A C 1
ATOM 1284 O O . ALA A 1 156 ? -13.537 -2.788 12.123 1.00 97.88 156 ALA A O 1
ATOM 1285 N N . LYS A 1 157 ? -11.993 -4.222 11.353 1.00 98.31 157 LYS A N 1
ATOM 1286 C CA . LYS A 1 157 ? -12.672 -5.425 11.869 1.00 98.31 157 LYS A CA 1
ATOM 1287 C C . LYS A 1 157 ? -12.732 -5.434 13.393 1.00 98.31 157 LYS A C 1
ATOM 1289 O O . LYS A 1 157 ? -13.788 -5.758 13.940 1.00 98.31 157 LYS A O 1
ATOM 1294 N N . THR A 1 158 ? -11.646 -5.061 14.065 1.00 98.19 158 THR A N 1
ATOM 1295 C CA . THR A 1 158 ? -11.607 -4.939 15.528 1.00 98.19 158 THR A CA 1
ATOM 1296 C C . THR A 1 158 ? -12.588 -3.877 16.010 1.00 98.19 158 THR A C 1
ATOM 1298 O O . THR A 1 158 ? -13.430 -4.173 16.852 1.00 98.19 158 THR A O 1
ATOM 1301 N N . VAL A 1 159 ? -12.586 -2.684 15.407 1.00 98.25 159 VAL A N 1
ATOM 1302 C CA . VAL A 1 159 ? -13.538 -1.612 15.750 1.00 98.25 159 VAL A CA 1
ATOM 1303 C C . VAL A 1 159 ? -14.985 -2.080 15.574 1.00 98.25 159 VAL A C 1
ATOM 1305 O O . VAL A 1 159 ? -15.820 -1.875 16.454 1.00 98.25 159 VAL A O 1
ATOM 1308 N N . ARG A 1 160 ? -15.292 -2.781 14.476 1.00 98.19 160 ARG A N 1
ATOM 1309 C CA . ARG A 1 160 ? -16.630 -3.344 14.244 1.00 98.19 160 ARG A CA 1
ATOM 1310 C C . ARG A 1 160 ? -17.003 -4.422 15.264 1.00 98.19 160 ARG A C 1
ATOM 1312 O O . ARG A 1 160 ? -18.176 -4.543 15.611 1.00 98.19 160 ARG A O 1
ATOM 1319 N N . LYS A 1 161 ? -16.051 -5.246 15.706 1.00 98.38 161 LYS A N 1
ATOM 1320 C CA . LYS A 1 161 ? -16.279 -6.243 16.760 1.00 98.38 161 LYS A CA 1
ATOM 1321 C C . LYS A 1 161 ? -16.608 -5.544 18.080 1.00 98.38 161 LYS A C 1
ATOM 1323 O O . LYS A 1 161 ? -17.675 -5.807 18.619 1.00 98.38 161 LYS A O 1
ATOM 1328 N N . ASN A 1 162 ? -15.776 -4.592 18.495 1.00 98.00 162 ASN A N 1
ATOM 1329 C CA . ASN A 1 162 ? -15.970 -3.829 19.726 1.00 98.00 162 ASN A CA 1
ATOM 1330 C C . ASN A 1 162 ? -17.322 -3.105 19.717 1.00 98.00 162 ASN A C 1
ATOM 1332 O O . ASN A 1 162 ? -18.073 -3.190 20.678 1.00 98.00 162 ASN A O 1
ATOM 1336 N N . ARG A 1 163 ? -17.694 -2.471 18.596 1.00 98.06 163 ARG A N 1
ATOM 1337 C CA . ARG A 1 163 ? -19.005 -1.821 18.454 1.00 98.06 163 ARG A CA 1
ATOM 1338 C C . ARG A 1 163 ? -20.170 -2.787 18.673 1.00 98.06 163 ARG A C 1
ATOM 1340 O O . ARG A 1 163 ? -21.090 -2.451 19.400 1.00 98.06 163 ARG A O 1
ATOM 1347 N N . ARG A 1 164 ? -20.108 -3.998 18.108 1.00 97.44 164 ARG A N 1
ATOM 1348 C CA . ARG A 1 164 ? -21.147 -5.020 18.329 1.00 97.44 164 ARG A CA 1
ATOM 1349 C C . ARG A 1 164 ? -21.222 -5.477 19.785 1.00 97.44 164 ARG A C 1
ATOM 1351 O O . ARG A 1 164 ? -22.316 -5.737 20.270 1.00 97.44 164 ARG A O 1
ATOM 1358 N N . GLU A 1 165 ? -20.083 -5.584 20.464 1.00 97.31 165 GLU A N 1
ATOM 1359 C CA . GLU A 1 165 ? -20.041 -5.915 21.893 1.00 97.31 165 GLU A CA 1
ATOM 1360 C C . GLU A 1 165 ? -20.672 -4.798 22.733 1.00 97.31 165 GLU A C 1
ATOM 1362 O O . GLU A 1 165 ? -21.519 -5.085 23.578 1.00 97.31 165 GLU A O 1
ATOM 1367 N N . TYR A 1 166 ? -20.357 -3.531 22.443 1.00 97.88 166 TYR A N 1
ATOM 1368 C CA . TYR A 1 166 ? -20.991 -2.385 23.099 1.00 97.88 166 TYR A CA 1
ATOM 1369 C C . TYR A 1 166 ? -22.495 -2.319 22.834 1.00 97.88 166 TYR A C 1
ATOM 1371 O O . TYR A 1 166 ? -23.256 -2.153 23.781 1.00 97.88 166 TYR A O 1
ATOM 1379 N N . ASP A 1 167 ? -22.936 -2.510 21.589 1.00 97.62 167 ASP A N 1
ATOM 1380 C CA . ASP A 1 167 ? -24.361 -2.517 21.236 1.00 97.62 167 ASP A CA 1
ATOM 1381 C C . ASP A 1 167 ? -25.104 -3.660 21.960 1.00 97.62 167 ASP A C 1
ATOM 1383 O O . ASP A 1 167 ? -26.218 -3.476 22.453 1.00 97.62 167 ASP A O 1
ATOM 1387 N N . SER A 1 168 ? -24.475 -4.837 22.081 1.00 97.31 168 SER A N 1
ATOM 1388 C CA . SER A 1 168 ? -25.028 -5.971 22.832 1.00 97.31 168 SER A CA 1
ATOM 1389 C C . SER A 1 168 ? -25.153 -5.669 24.325 1.00 97.31 168 SER A C 1
ATOM 1391 O O . SER A 1 168 ? -26.182 -5.980 24.921 1.00 97.31 168 SER A O 1
ATOM 1393 N N . LEU A 1 169 ? -24.122 -5.077 24.937 1.00 96.38 169 LEU A N 1
ATOM 1394 C CA . LEU A 1 169 ? -24.145 -4.691 26.350 1.00 96.38 169 LEU A CA 1
ATOM 1395 C C . LEU A 1 169 ? -25.161 -3.578 26.612 1.00 96.38 169 LEU A C 1
ATOM 1397 O O . LEU A 1 169 ? -25.884 -3.639 27.601 1.00 96.38 169 LEU A O 1
ATOM 1401 N N . ALA A 1 170 ? -25.254 -2.595 25.715 1.00 96.75 170 ALA A N 1
ATOM 1402 C CA . ALA A 1 170 ? -26.229 -1.517 25.804 1.00 96.75 170 ALA A CA 1
ATOM 1403 C C . ALA A 1 170 ? -27.661 -2.061 25.766 1.00 96.75 170 ALA A C 1
ATOM 1405 O O . ALA A 1 170 ? -28.487 -1.639 26.567 1.00 96.75 170 ALA A O 1
ATOM 1406 N N . LYS A 1 171 ? -27.941 -3.049 24.903 1.00 96.12 171 LYS A N 1
ATOM 1407 C CA . LYS A 1 171 ? -29.255 -3.699 24.855 1.00 96.12 171 LYS A CA 1
ATOM 1408 C C . LYS A 1 171 ? -29.621 -4.354 26.189 1.00 96.12 171 LYS A C 1
ATOM 1410 O O . LYS A 1 171 ? -30.714 -4.116 26.680 1.00 96.12 171 LYS A O 1
ATOM 1415 N N . VAL A 1 172 ? -28.700 -5.118 26.783 1.00 96.06 172 VAL A N 1
ATOM 1416 C CA . VAL A 1 172 ? -28.910 -5.731 28.109 1.00 96.06 172 VAL A CA 1
ATOM 1417 C C . VAL A 1 172 ? -29.095 -4.660 29.187 1.00 96.06 172 VAL A C 1
ATOM 1419 O O . VAL A 1 172 ? -29.929 -4.809 30.071 1.00 96.06 172 VAL A O 1
ATOM 1422 N N . LEU A 1 173 ? -28.349 -3.553 29.116 1.00 93.00 173 LEU A N 1
ATOM 1423 C CA . LEU A 1 173 ? -28.481 -2.455 30.071 1.00 93.00 173 LEU A CA 1
ATOM 1424 C C . LEU A 1 173 ? -29.852 -1.766 29.979 1.00 93.00 173 LEU A C 1
ATOM 1426 O O . LEU A 1 173 ? -30.397 -1.390 31.011 1.00 93.00 173 LEU A O 1
ATOM 1430 N N . CYS A 1 174 ? -30.422 -1.642 28.777 1.00 91.12 174 CYS A N 1
ATOM 1431 C CA . CYS A 1 174 ? -31.760 -1.085 28.569 1.00 91.12 174 CYS A CA 1
ATOM 1432 C C . CYS A 1 174 ? -32.894 -1.960 29.128 1.00 91.12 174 CYS A C 1
ATOM 1434 O O . CYS A 1 174 ? -33.981 -1.438 29.358 1.00 91.12 174 CYS A O 1
ATOM 1436 N N . ASP A 1 175 ? -32.664 -3.257 29.359 1.00 93.19 175 ASP A N 1
ATOM 1437 C CA . ASP A 1 175 ? -33.655 -4.131 30.003 1.00 93.19 175 ASP A CA 1
ATOM 1438 C C . ASP A 1 175 ? -33.804 -3.818 31.509 1.00 93.19 175 ASP A C 1
ATOM 1440 O O . ASP A 1 175 ? -34.791 -4.200 32.142 1.00 93.19 175 ASP A O 1
ATOM 1444 N N . HIS A 1 176 ? -32.834 -3.110 32.098 1.00 91.56 176 HIS A N 1
ATOM 1445 C CA . HIS A 1 176 ? -32.859 -2.682 33.492 1.00 91.56 176 HIS A CA 1
ATOM 1446 C C . HIS A 1 176 ? -33.445 -1.266 33.646 1.00 91.56 176 HIS A C 1
ATOM 1448 O O . HIS A 1 176 ? -33.256 -0.418 32.774 1.00 91.56 176 HIS A O 1
ATOM 1454 N N . PRO A 1 177 ? -34.143 -0.976 34.764 1.00 91.19 177 PRO A N 1
ATOM 1455 C CA . PRO A 1 177 ? -34.718 0.343 35.004 1.00 91.19 177 PRO A CA 1
ATOM 1456 C C . PRO A 1 177 ? -33.631 1.406 35.157 1.00 91.19 177 PRO A C 1
ATOM 1458 O O . PRO A 1 177 ? -32.513 1.126 35.601 1.00 91.19 177 PRO A O 1
ATOM 1461 N N . GLU A 1 178 ? -33.991 2.652 34.856 1.00 92.06 178 GLU A N 1
ATOM 1462 C CA . GLU A 1 178 ? -33.073 3.770 35.006 1.00 92.06 178 GLU A CA 1
ATOM 1463 C C . GLU A 1 178 ? -32.567 3.894 36.449 1.00 92.06 178 GLU A C 1
ATOM 1465 O O . GLU A 1 178 ? -33.279 3.690 37.446 1.00 92.06 178 GLU A O 1
ATOM 1470 N N . ARG A 1 179 ? -31.282 4.240 36.554 1.00 93.38 179 ARG A N 1
ATOM 1471 C CA . ARG A 1 179 ? -30.593 4.372 37.836 1.00 93.38 179 ARG A CA 1
ATOM 1472 C C . ARG A 1 179 ? -31.254 5.427 38.715 1.00 93.38 179 ARG A C 1
ATOM 1474 O O . ARG A 1 179 ? -31.414 5.188 39.910 1.00 93.38 179 ARG A O 1
ATOM 1481 N N . ASP A 1 180 ? -31.644 6.553 38.130 1.00 94.00 180 ASP A N 1
ATOM 1482 C CA . ASP A 1 180 ? -32.201 7.687 38.865 1.00 94.00 180 ASP A CA 1
ATOM 1483 C C . ASP A 1 180 ? -33.579 7.354 39.444 1.00 94.00 180 ASP A C 1
ATOM 1485 O O . ASP A 1 180 ? -33.830 7.604 40.624 1.00 94.00 180 ASP A O 1
ATOM 1489 N N . GLU A 1 181 ? -34.433 6.667 38.678 1.00 92.81 181 GLU A N 1
ATOM 1490 C CA . GLU A 1 181 ? -35.716 6.172 39.184 1.00 92.81 181 GLU A CA 1
ATOM 1491 C C . GLU A 1 181 ? -35.540 5.191 40.349 1.00 92.81 181 GLU A C 1
ATOM 1493 O O . GLU A 1 181 ? -36.256 5.255 41.355 1.00 92.81 181 GLU A O 1
ATOM 1498 N N . THR A 1 182 ? -34.581 4.271 40.224 1.00 93.81 182 THR A N 1
ATOM 1499 C CA . THR A 1 182 ? -34.285 3.279 41.265 1.00 93.81 182 THR A CA 1
ATOM 1500 C C . THR A 1 182 ? -33.727 3.954 42.520 1.00 93.81 182 THR A C 1
ATOM 1502 O O . THR A 1 182 ? -34.100 3.594 43.639 1.00 93.81 182 THR A O 1
ATOM 1505 N N . LEU A 1 183 ? -32.892 4.983 42.351 1.00 96.06 183 LEU A N 1
ATOM 1506 C CA . LEU A 1 183 ? -32.337 5.778 43.443 1.00 96.06 183 LEU A CA 1
ATOM 1507 C C . LEU A 1 183 ? -33.429 6.554 44.192 1.00 96.06 183 LEU A C 1
ATOM 1509 O O . LEU A 1 183 ? -33.426 6.586 45.421 1.00 96.06 183 LEU A O 1
ATOM 1513 N N . GLU A 1 184 ? -34.385 7.149 43.479 1.00 95.88 184 GLU A N 1
ATOM 1514 C CA . GLU A 1 184 ? -35.507 7.861 44.095 1.00 95.88 184 GLU A CA 1
ATOM 1515 C C . GLU A 1 184 ? -36.437 6.916 44.866 1.00 95.88 184 GLU A C 1
ATOM 1517 O O . GLU A 1 184 ? -36.821 7.211 46.002 1.00 95.88 184 GLU A O 1
ATOM 1522 N N . LYS A 1 185 ? -36.748 5.737 44.310 1.00 95.19 185 LYS A N 1
ATOM 1523 C CA . LYS A 1 185 ? -37.493 4.689 45.033 1.00 95.19 185 LYS A CA 1
ATOM 1524 C C . LYS A 1 185 ? -36.753 4.257 46.300 1.00 95.19 185 LYS A C 1
ATOM 1526 O O . LYS A 1 185 ? -37.371 4.159 47.358 1.00 95.19 185 LYS A O 1
ATOM 1531 N N . TYR A 1 186 ? -35.437 4.069 46.214 1.00 96.31 186 TYR A N 1
ATOM 1532 C CA . TYR A 1 186 ? -34.596 3.731 47.360 1.00 96.31 186 TYR A CA 1
ATOM 1533 C C . TYR A 1 186 ? -34.625 4.815 48.445 1.00 96.31 186 TYR A C 1
ATOM 1535 O O . TYR A 1 186 ? -34.842 4.500 49.614 1.00 96.31 186 TYR A O 1
ATOM 1543 N N . LYS A 1 187 ? -34.474 6.096 48.078 1.00 96.88 187 LYS A N 1
ATOM 1544 C CA . LYS A 1 187 ? -34.552 7.220 49.028 1.00 96.88 187 LYS A CA 1
ATOM 1545 C C . LYS A 1 187 ? -35.904 7.270 49.736 1.00 96.88 187 LYS A C 1
ATOM 1547 O O . LYS A 1 187 ? -35.941 7.416 50.956 1.00 96.88 187 LYS A O 1
ATOM 1552 N N . LYS A 1 188 ? -37.005 7.111 48.992 1.00 96.69 188 LYS A N 1
ATOM 1553 C CA . LYS A 1 188 ? -38.359 7.063 49.564 1.00 96.69 188 LYS A CA 1
ATOM 1554 C C . LYS A 1 188 ? -38.507 5.903 50.541 1.00 96.69 188 LYS A C 1
ATOM 1556 O O . LYS A 1 188 ? -38.958 6.120 51.661 1.00 96.69 188 LYS A O 1
ATOM 1561 N N . LEU A 1 189 ? -38.086 4.702 50.144 1.00 96.81 189 LEU A N 1
ATOM 1562 C CA . LEU A 1 189 ? -38.174 3.519 50.996 1.00 96.81 189 LEU A CA 1
ATOM 1563 C C . LEU A 1 189 ? -37.345 3.690 52.277 1.00 96.81 189 LEU A C 1
ATOM 1565 O O . LEU A 1 189 ? -37.836 3.414 53.370 1.00 96.81 189 LEU A O 1
ATOM 1569 N N . LYS A 1 190 ? -36.132 4.239 52.159 1.00 97.19 190 LYS A N 1
ATOM 1570 C CA . LYS A 1 190 ? -35.269 4.553 53.302 1.00 97.19 190 LYS A CA 1
ATOM 1571 C C . LYS A 1 190 ? -35.930 5.540 54.269 1.00 97.19 190 LYS A C 1
ATOM 1573 O O . LYS A 1 190 ? -35.966 5.273 55.463 1.00 97.19 190 LYS A O 1
ATOM 1578 N N . ALA A 1 191 ? -36.522 6.621 53.760 1.00 96.81 191 ALA A N 1
ATOM 1579 C CA . ALA A 1 191 ? -37.244 7.583 54.593 1.00 96.81 191 ALA A CA 1
ATOM 1580 C C . ALA A 1 191 ? -38.475 6.960 55.275 1.00 96.81 191 ALA A C 1
ATOM 1582 O O . ALA A 1 191 ? -38.775 7.259 56.430 1.00 96.81 191 ALA A O 1
ATOM 1583 N N . THR A 1 192 ? -39.200 6.069 54.586 1.00 96.62 192 THR A N 1
ATOM 1584 C CA . THR A 1 192 ? -40.333 5.363 55.204 1.00 96.62 192 THR A CA 1
ATOM 1585 C C . THR A 1 192 ? -39.898 4.390 56.289 1.00 96.62 192 THR A C 1
ATOM 1587 O O . THR A 1 192 ? -40.608 4.268 57.284 1.00 96.62 192 THR A O 1
ATOM 1590 N N . LEU A 1 193 ? -38.753 3.731 56.112 1.00 97.06 193 LEU A N 1
ATOM 1591 C CA . LEU A 1 193 ? -38.185 2.808 57.086 1.00 97.06 193 LEU A CA 1
ATOM 1592 C C . LEU A 1 193 ? -37.771 3.560 58.353 1.00 97.06 193 LEU A C 1
ATOM 1594 O O . LEU A 1 193 ? -38.255 3.228 59.427 1.00 97.06 193 LEU A O 1
ATOM 1598 N N . GLU A 1 194 ? -37.031 4.659 58.205 1.00 97.19 194 GLU A N 1
ATOM 1599 C CA . GLU A 1 194 ? -36.653 5.540 59.319 1.00 97.19 194 GLU A CA 1
ATOM 1600 C C . GLU A 1 194 ? -37.887 6.082 60.067 1.00 97.19 194 GLU A C 1
ATOM 1602 O O . GLU A 1 194 ? -37.945 6.108 61.295 1.00 97.19 194 GLU A O 1
ATOM 1607 N N . ARG A 1 195 ? -38.945 6.463 59.339 1.00 96.94 195 ARG A N 1
ATOM 1608 C CA . ARG A 1 195 ? -40.214 6.884 59.953 1.00 96.94 195 ARG A CA 1
ATOM 1609 C C . ARG A 1 195 ? -40.877 5.755 60.751 1.00 96.94 195 ARG A C 1
ATOM 1611 O O . ARG A 1 195 ? -41.444 6.022 61.809 1.00 96.94 195 ARG A O 1
ATOM 1618 N N . LEU A 1 196 ? -40.880 4.530 60.227 1.00 96.38 196 LEU A N 1
ATOM 1619 C CA . LEU A 1 196 ? -41.466 3.370 60.903 1.00 96.38 196 LEU A CA 1
ATOM 1620 C C . LEU A 1 196 ? -40.663 2.977 62.144 1.00 96.38 196 LEU A C 1
ATOM 1622 O O . LEU A 1 196 ? -41.278 2.682 63.162 1.00 96.38 196 LEU A O 1
ATOM 1626 N N . GLU A 1 197 ? -39.334 3.036 62.087 1.00 96.62 197 GLU A N 1
ATOM 1627 C CA . GLU A 1 197 ? -38.454 2.816 63.240 1.00 96.62 197 GLU A CA 1
ATOM 1628 C C . GLU A 1 197 ? -38.752 3.824 64.356 1.00 96.62 197 GLU A C 1
ATOM 1630 O O . GLU A 1 197 ? -39.061 3.423 65.477 1.00 96.62 197 GLU A O 1
ATOM 1635 N N . ASN A 1 198 ? -38.808 5.119 64.030 1.00 96.38 198 ASN A N 1
ATOM 1636 C CA . ASN A 1 198 ? -39.152 6.173 64.992 1.00 96.38 198 ASN A CA 1
ATOM 1637 C C . ASN A 1 198 ? -40.529 5.957 65.644 1.00 96.38 198 ASN A C 1
ATOM 1639 O O . ASN A 1 198 ? -40.718 6.189 66.841 1.00 96.38 198 ASN A O 1
ATOM 1643 N N . LEU A 1 199 ? -41.509 5.522 64.852 1.00 96.00 199 LEU A N 1
ATOM 1644 C CA . LEU A 1 199 ? -42.864 5.255 65.321 1.00 96.00 199 LEU A CA 1
ATOM 1645 C C . LEU A 1 199 ? -42.914 3.987 66.184 1.00 96.00 199 LEU A C 1
ATOM 1647 O O . LEU A 1 199 ? -43.609 3.979 67.199 1.00 96.00 199 LEU A O 1
ATOM 1651 N N . ASN A 1 200 ? -42.149 2.950 65.839 1.00 95.94 200 ASN A N 1
ATOM 1652 C CA . ASN A 1 200 ? -41.999 1.758 66.668 1.00 95.94 200 ASN A CA 1
ATOM 1653 C C . ASN A 1 200 ? -41.389 2.112 68.033 1.00 95.94 200 ASN A C 1
ATOM 1655 O O . ASN A 1 200 ? -41.964 1.773 69.064 1.00 95.94 200 ASN A O 1
ATOM 1659 N N . GLU A 1 201 ? -40.316 2.907 68.056 1.00 96.44 201 GLU A N 1
ATOM 1660 C CA . GLU A 1 201 ? -39.719 3.410 69.299 1.00 96.44 201 GLU A CA 1
ATOM 1661 C C . GLU A 1 201 ? -40.691 4.271 70.124 1.00 96.44 201 GLU A C 1
ATOM 1663 O O . GLU A 1 201 ? -40.653 4.280 71.358 1.00 96.44 201 GLU A O 1
ATOM 1668 N N . GLU A 1 202 ? -41.569 5.039 69.475 1.00 96.31 202 GLU A N 1
ATOM 1669 C CA . GLU A 1 202 ? -42.620 5.793 70.162 1.00 96.31 202 GLU A CA 1
ATOM 1670 C C . GLU A 1 202 ? -43.662 4.864 70.805 1.00 96.31 202 GLU A C 1
ATOM 1672 O O . GLU A 1 202 ? -44.056 5.075 71.959 1.00 96.31 202 GLU A O 1
ATOM 1677 N N . TYR A 1 203 ? -44.103 3.824 70.094 1.00 96.38 203 TYR A N 1
ATOM 1678 C CA . TYR A 1 203 ? -45.032 2.837 70.641 1.00 96.38 203 TYR A CA 1
ATOM 1679 C C . TYR A 1 203 ? -44.409 2.022 71.768 1.00 96.38 203 TYR A C 1
ATOM 1681 O O . TYR A 1 203 ? -45.064 1.849 72.796 1.00 96.38 203 TYR A O 1
ATOM 1689 N N . ASP A 1 204 ? -43.150 1.609 71.642 1.00 95.62 204 ASP A N 1
ATOM 1690 C CA . ASP A 1 204 ? -42.424 0.927 72.711 1.00 95.62 204 ASP A CA 1
ATOM 1691 C C . ASP A 1 204 ? -42.351 1.799 73.967 1.00 95.62 204 ASP A C 1
ATOM 1693 O O . ASP A 1 204 ? -42.686 1.340 75.062 1.00 95.62 204 ASP A O 1
ATOM 1697 N N . ARG A 1 205 ? -42.045 3.097 73.823 1.00 95.25 205 ARG A N 1
ATOM 1698 C CA . ARG A 1 205 ? -42.096 4.055 74.942 1.00 95.25 205 ARG A CA 1
ATOM 1699 C C . ARG A 1 205 ? -43.488 4.140 75.572 1.00 95.25 205 ARG A C 1
ATOM 1701 O O . ARG A 1 205 ? -43.602 4.111 76.799 1.00 95.25 205 ARG A O 1
ATOM 1708 N N . LYS A 1 206 ? -44.557 4.204 74.770 1.00 96.50 206 LYS A N 1
ATOM 1709 C CA . LYS A 1 206 ? -45.946 4.227 75.274 1.00 96.50 206 LYS A CA 1
ATOM 1710 C C . LYS A 1 206 ? -46.326 2.930 75.988 1.00 96.50 206 LYS A C 1
ATOM 1712 O O . LYS A 1 206 ? -46.980 2.984 77.029 1.00 96.50 206 LYS A O 1
ATOM 1717 N N . ILE A 1 207 ? -45.933 1.776 75.457 1.00 96.81 207 ILE A N 1
ATOM 1718 C CA . ILE A 1 207 ? -46.189 0.468 76.072 1.00 96.81 207 ILE A CA 1
ATOM 1719 C C . ILE A 1 207 ? -45.460 0.373 77.410 1.00 96.81 207 ILE A C 1
ATOM 1721 O O . ILE A 1 207 ? -46.076 -0.017 78.400 1.00 96.81 207 ILE A O 1
ATOM 1725 N N . GLN A 1 208 ? -44.189 0.774 77.469 1.00 95.06 208 GLN A N 1
ATOM 1726 C CA . GLN A 1 208 ? -43.427 0.797 78.718 1.00 95.06 208 GLN A CA 1
ATOM 1727 C C . GLN A 1 208 ? -44.067 1.727 79.752 1.00 95.06 208 GLN A C 1
ATOM 1729 O O . GLN A 1 208 ? -44.250 1.331 80.900 1.00 95.06 208 GLN A O 1
ATOM 1734 N N . LEU A 1 209 ? -44.510 2.920 79.340 1.00 95.88 209 LEU A N 1
ATOM 1735 C CA . LEU A 1 209 ? -45.231 3.834 80.225 1.00 95.88 209 LEU A CA 1
ATOM 1736 C C . LEU A 1 209 ? -46.505 3.191 80.794 1.00 95.88 209 LEU A C 1
ATOM 1738 O O . LEU A 1 209 ? -46.723 3.244 82.005 1.00 95.88 209 LEU A O 1
ATOM 1742 N N . ARG A 1 210 ? -47.324 2.543 79.953 1.00 94.88 210 ARG A N 1
ATOM 1743 C CA . ARG A 1 210 ? -48.535 1.850 80.421 1.00 94.88 210 ARG A CA 1
ATOM 1744 C C . ARG A 1 210 ? -48.214 0.669 81.331 1.00 94.88 210 ARG A C 1
ATOM 1746 O O . ARG A 1 210 ? -48.910 0.497 82.323 1.00 94.88 210 ARG A O 1
ATOM 1753 N N . LYS A 1 211 ? -47.170 -0.117 81.045 1.00 95.31 211 LYS A N 1
ATOM 1754 C CA . LYS A 1 211 ? -46.709 -1.199 81.933 1.00 95.31 211 LYS A CA 1
ATOM 1755 C C . LYS A 1 211 ? -46.362 -0.656 83.320 1.00 95.31 211 LYS A C 1
ATOM 1757 O O . LYS A 1 211 ? -46.810 -1.221 84.314 1.00 95.31 211 LYS A O 1
ATOM 1762 N N . THR A 1 212 ? -45.655 0.471 83.390 1.00 95.00 212 THR A N 1
ATOM 1763 C CA . THR A 1 212 ? -45.317 1.140 84.656 1.00 95.00 212 THR A CA 1
ATOM 1764 C C . THR A 1 212 ? -46.558 1.661 85.384 1.00 95.00 212 THR A C 1
ATOM 1766 O O . THR A 1 212 ? -46.698 1.443 86.585 1.00 95.00 212 THR A O 1
ATOM 1769 N N . GLN A 1 213 ? -47.497 2.291 84.670 1.00 93.62 213 GLN A N 1
ATOM 1770 C CA . GLN A 1 213 ? -48.772 2.744 85.245 1.00 93.62 213 GLN A CA 1
ATOM 1771 C C . GLN A 1 213 ? -49.601 1.574 85.790 1.00 93.62 213 GLN A C 1
ATOM 1773 O O . GLN A 1 213 ? -50.120 1.647 86.900 1.00 93.62 213 GLN A O 1
ATOM 1778 N N . PHE A 1 214 ? -49.701 0.478 85.037 1.00 96.00 214 PHE A N 1
ATOM 1779 C CA . PHE A 1 214 ? -50.441 -0.715 85.444 1.00 96.00 214 PHE A CA 1
ATOM 1780 C C . PHE A 1 214 ? -49.788 -1.397 86.649 1.00 96.00 214 PHE A C 1
ATOM 1782 O O . PHE A 1 214 ? -50.480 -1.841 87.561 1.00 96.00 214 PHE A O 1
ATOM 1789 N N . HIS A 1 215 ? -48.454 -1.430 86.692 1.00 94.50 215 HIS A N 1
ATOM 1790 C CA . HIS A 1 215 ? -47.710 -1.907 87.851 1.00 94.50 215 HIS A CA 1
ATOM 1791 C C . HIS A 1 215 ? -48.012 -1.064 89.097 1.00 94.50 215 HIS A C 1
ATOM 1793 O O . HIS A 1 215 ? -48.297 -1.625 90.152 1.00 94.50 215 HIS A O 1
ATOM 1799 N N . LEU A 1 216 ? -48.036 0.267 88.968 1.00 95.31 216 LEU A N 1
ATOM 1800 C CA . LEU A 1 216 ? -48.409 1.162 90.063 1.00 95.31 216 LEU A CA 1
ATOM 1801 C C . LEU A 1 216 ? -49.846 0.905 90.549 1.00 95.31 216 LEU A C 1
ATOM 1803 O O . LEU A 1 216 ? -50.066 0.787 91.752 1.00 95.31 216 LEU A O 1
ATOM 1807 N N . PHE A 1 217 ? -50.807 0.756 89.630 1.00 94.56 217 PHE A N 1
ATOM 1808 C CA . PHE A 1 217 ? -52.185 0.391 89.974 1.00 94.56 217 PHE A CA 1
ATOM 1809 C C . PHE A 1 217 ? -52.270 -0.959 90.696 1.00 94.56 217 PHE A C 1
ATOM 1811 O O . PHE A 1 217 ? -52.962 -1.058 91.704 1.00 94.56 217 PHE A O 1
ATOM 1818 N N . LEU A 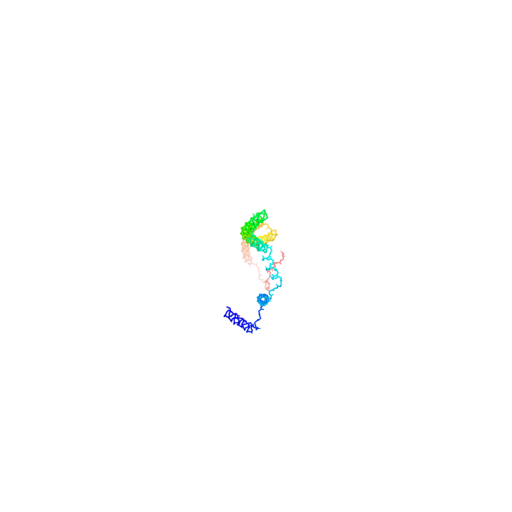1 218 ? -51.550 -1.985 90.229 1.00 93.56 218 LEU A N 1
ATOM 1819 C CA . LEU A 1 218 ? -51.495 -3.298 90.882 1.00 93.56 218 LEU A CA 1
ATOM 1820 C C . LEU A 1 218 ? -50.925 -3.212 92.302 1.00 93.56 218 LEU A C 1
ATOM 1822 O O . LEU A 1 218 ? -51.429 -3.882 93.200 1.00 93.56 218 LEU A O 1
ATOM 1826 N N . VAL A 1 219 ? -49.893 -2.394 92.516 1.00 92.88 219 VAL A N 1
ATOM 1827 C CA . VAL A 1 219 ? -49.323 -2.154 93.849 1.00 92.88 219 VAL A CA 1
ATOM 1828 C C . VAL A 1 219 ? -50.337 -1.453 94.755 1.00 92.88 219 VAL A C 1
ATOM 1830 O O . VAL A 1 219 ? -50.527 -1.890 95.887 1.00 92.88 219 VAL A O 1
ATOM 1833 N N . ALA A 1 220 ? -51.030 -0.424 94.262 1.00 91.69 220 ALA A N 1
ATOM 1834 C CA . ALA A 1 220 ? -52.072 0.269 95.020 1.00 91.69 220 ALA A CA 1
ATOM 1835 C C . ALA A 1 220 ? -53.252 -0.655 95.367 1.00 91.69 220 ALA A C 1
ATOM 1837 O O . ALA A 1 220 ? -53.705 -0.657 96.507 1.00 91.69 220 ALA A O 1
ATOM 1838 N N . LEU A 1 221 ? -53.706 -1.484 94.420 1.00 92.25 221 LEU A N 1
ATOM 1839 C CA . LEU A 1 221 ? -54.782 -2.455 94.636 1.00 92.25 221 LEU A CA 1
ATOM 1840 C C . LEU A 1 221 ? -54.383 -3.507 95.669 1.00 92.25 221 LEU A C 1
ATOM 1842 O O . LEU A 1 221 ? -55.158 -3.769 96.579 1.00 92.25 221 LEU A O 1
ATOM 1846 N N . LYS A 1 222 ? -53.164 -4.055 95.591 1.00 88.75 222 LYS A N 1
ATOM 1847 C CA . LYS A 1 222 ? -52.635 -4.953 96.630 1.00 88.75 222 LYS A CA 1
ATOM 1848 C C . LYS A 1 222 ? -52.521 -4.262 97.988 1.00 88.75 222 LYS A C 1
ATOM 1850 O O . LYS A 1 222 ? -52.772 -4.892 99.006 1.00 88.75 222 LYS A O 1
ATOM 1855 N N . GLY A 1 223 ? -52.151 -2.982 98.011 1.00 87.06 223 GLY A N 1
ATOM 1856 C CA . GLY A 1 223 ? -52.125 -2.178 99.231 1.00 87.06 223 GLY A CA 1
ATOM 1857 C C . GLY A 1 223 ? -53.514 -2.012 99.850 1.00 87.06 223 GLY A C 1
ATOM 1858 O O . GLY A 1 223 ? -53.667 -2.205 101.048 1.00 87.06 223 GLY A O 1
ATOM 1859 N N . LEU A 1 224 ? -54.531 -1.718 99.036 1.00 85.38 224 LEU A N 1
ATOM 1860 C CA . LEU A 1 224 ? -55.925 -1.639 99.481 1.00 85.38 224 LEU A CA 1
ATOM 1861 C C . LEU A 1 224 ? -56.480 -3.002 99.897 1.00 85.38 224 LEU A C 1
ATOM 1863 O O . LEU A 1 224 ? -57.146 -3.078 100.917 1.00 85.38 224 LEU A O 1
ATOM 1867 N N . GLN A 1 225 ? -56.181 -4.073 99.157 1.00 84.12 225 GLN A N 1
ATOM 1868 C CA . GLN A 1 225 ? -56.544 -5.435 99.546 1.00 84.12 225 GLN A CA 1
ATOM 1869 C C . GLN A 1 225 ? -55.945 -5.779 100.909 1.00 84.12 225 GLN A C 1
ATOM 1871 O O . GLN A 1 225 ? -56.654 -6.292 101.759 1.00 84.12 225 GLN A O 1
ATOM 1876 N N . LYS A 1 226 ? -54.678 -5.425 101.143 1.00 85.75 226 LYS A N 1
ATOM 1877 C CA . LYS A 1 226 ? -54.043 -5.594 102.448 1.00 85.75 226 LYS A CA 1
ATOM 1878 C C . LYS A 1 226 ? -54.753 -4.791 103.542 1.00 85.75 226 LYS A C 1
ATOM 1880 O O . LYS A 1 226 ? -54.967 -5.326 104.612 1.00 85.75 226 LYS A O 1
ATOM 1885 N N . ILE A 1 227 ? -55.153 -3.545 103.273 1.00 82.19 227 ILE A N 1
ATOM 1886 C CA . ILE A 1 227 ? -55.926 -2.734 104.232 1.00 82.19 227 ILE A CA 1
ATOM 1887 C C . ILE A 1 227 ? -57.294 -3.367 104.524 1.00 82.19 227 ILE A C 1
ATOM 1889 O O . ILE A 1 227 ? -57.709 -3.381 105.672 1.00 82.19 227 ILE A O 1
ATOM 1893 N N . VAL A 1 228 ? -57.985 -3.906 103.516 1.00 78.38 228 VAL A N 1
ATOM 1894 C CA . VAL A 1 228 ? -59.270 -4.603 103.699 1.00 78.38 228 VAL A CA 1
ATOM 1895 C C . VAL A 1 228 ? -59.087 -5.917 104.459 1.00 78.38 228 VAL A C 1
ATOM 1897 O O . VAL A 1 228 ? -59.871 -6.200 105.351 1.00 78.38 228 VAL A O 1
ATOM 1900 N N . GLU A 1 229 ? -58.044 -6.696 104.165 1.00 76.00 229 GLU A N 1
ATOM 1901 C CA . GLU A 1 229 ? -57.676 -7.888 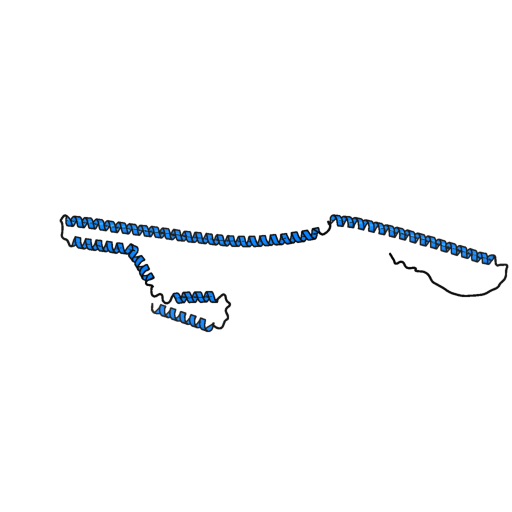104.943 1.00 76.00 229 GLU A CA 1
ATOM 1902 C C . GLU A 1 229 ? -57.321 -7.516 106.397 1.00 76.00 229 GLU A C 1
ATOM 1904 O O . GLU A 1 229 ? -57.714 -8.219 107.328 1.00 76.00 229 GLU A O 1
ATOM 1909 N N . ASP A 1 230 ? -56.642 -6.382 106.603 1.00 70.19 230 ASP A N 1
ATOM 1910 C CA . ASP A 1 230 ? -56.329 -5.833 107.924 1.00 70.19 230 ASP A CA 1
ATOM 1911 C C . ASP A 1 230 ? -57.612 -5.315 108.645 1.00 70.19 230 ASP A C 1
ATOM 1913 O O . ASP A 1 230 ? -57.736 -5.494 109.856 1.00 70.19 230 ASP A O 1
ATOM 1917 N N . ASP A 1 231 ? -58.616 -4.767 107.945 1.00 59.94 231 ASP A N 1
ATOM 1918 C CA . ASP A 1 231 ? -59.914 -4.325 108.511 1.00 59.94 231 ASP A CA 1
ATOM 1919 C C . ASP A 1 231 ? -60.900 -5.490 108.767 1.00 59.94 231 ASP A C 1
ATOM 1921 O O . ASP A 1 231 ? -61.616 -5.489 109.773 1.00 59.94 231 ASP A O 1
ATOM 1925 N N . ASP A 1 232 ? -60.912 -6.533 107.931 1.00 56.91 232 ASP A N 1
ATOM 1926 C CA . ASP A 1 232 ? -61.612 -7.802 108.202 1.00 56.91 232 ASP A CA 1
ATOM 1927 C C . ASP A 1 232 ? -60.994 -8.517 109.419 1.00 56.91 232 ASP A C 1
ATOM 1929 O O . ASP A 1 232 ? -61.691 -9.162 110.211 1.00 56.91 232 ASP A O 1
ATOM 1933 N N . SER A 1 233 ? -59.691 -8.326 109.652 1.00 54.25 233 SER A N 1
ATOM 1934 C CA . SER A 1 233 ? -59.039 -8.765 110.889 1.00 54.25 233 SER A CA 1
ATOM 1935 C C . SER A 1 233 ? -59.400 -7.909 112.119 1.00 54.25 233 SER A C 1
ATOM 1937 O O . SER A 1 233 ? -59.229 -8.371 113.246 1.00 54.25 233 SER A O 1
ATOM 1939 N N . LEU A 1 234 ? -59.970 -6.708 111.932 1.00 48.56 234 LEU A N 1
ATOM 1940 C CA . LEU A 1 234 ? -60.462 -5.837 113.011 1.00 48.56 234 LEU A CA 1
ATOM 1941 C C . LEU A 1 234 ? -61.973 -5.989 113.284 1.00 48.56 234 LEU A C 1
ATOM 1943 O O . LEU A 1 234 ? -62.419 -5.726 114.402 1.00 48.56 234 LEU A O 1
ATOM 1947 N N . SER A 1 235 ? -62.765 -6.423 112.294 1.00 41.38 235 SER A N 1
ATOM 1948 C CA . SER A 1 235 ? -64.208 -6.689 112.443 1.00 41.38 235 SER A CA 1
ATOM 1949 C C . SER A 1 235 ? -64.539 -8.130 112.864 1.00 41.38 235 SER A C 1
ATOM 1951 O O . SER A 1 235 ? -65.632 -8.383 113.368 1.00 41.38 235 SER A O 1
ATOM 1953 N N . SER A 1 236 ? -63.579 -9.057 112.790 1.00 40.19 236 SER A N 1
ATOM 1954 C CA . SER A 1 236 ? -63.702 -10.434 113.302 1.00 40.19 236 SER A CA 1
ATOM 1955 C C . SER A 1 236 ? -63.322 -10.593 114.785 1.00 40.19 236 SER A C 1
ATOM 1957 O O . SER A 1 236 ? -62.835 -11.639 115.211 1.00 40.19 236 SER A O 1
ATOM 1959 N N . ALA A 1 237 ? -63.591 -9.579 115.615 1.00 44.59 237 ALA A N 1
ATOM 1960 C CA . ALA A 1 237 ? -63.534 -9.724 117.075 1.00 44.59 237 ALA A CA 1
ATOM 1961 C C . ALA A 1 237 ? -64.828 -10.305 117.689 1.00 44.59 237 ALA A C 1
ATOM 1963 O O . ALA A 1 237 ? -64.868 -10.529 118.898 1.00 44.59 237 ALA A O 1
ATOM 1964 N N . THR A 1 238 ? -65.869 -10.578 116.892 1.00 43.06 238 THR A N 1
ATOM 1965 C CA . THR A 1 238 ? -67.068 -11.318 117.327 1.00 43.06 238 THR A CA 1
ATOM 1966 C C . THR A 1 238 ? -67.694 -12.095 116.163 1.00 43.06 238 THR A C 1
ATOM 1968 O O . THR A 1 238 ? -68.620 -11.596 115.533 1.00 43.06 238 THR A O 1
ATOM 1971 N N . ASP A 1 239 ? -67.175 -13.271 115.824 1.00 32.59 239 ASP A N 1
ATOM 1972 C CA . ASP A 1 239 ? -67.939 -14.528 115.885 1.00 32.59 239 ASP A CA 1
ATOM 1973 C C . ASP A 1 239 ? -67.044 -15.712 115.491 1.00 32.59 239 ASP A C 1
ATOM 1975 O O . ASP A 1 239 ? -66.081 -15.587 114.733 1.00 32.59 239 ASP A O 1
ATOM 1979 N N . ASP A 1 240 ? -67.358 -16.848 116.089 1.00 32.72 240 ASP A N 1
ATOM 1980 C CA . ASP A 1 240 ? -66.531 -18.035 116.219 1.00 32.72 240 ASP A CA 1
ATOM 1981 C C . ASP A 1 240 ? -66.163 -18.765 114.907 1.00 32.72 240 ASP A C 1
ATOM 1983 O O . ASP A 1 240 ? -66.956 -18.917 113.984 1.00 32.72 240 ASP A O 1
ATOM 1987 N N . LEU A 1 241 ? -64.918 -19.264 114.904 1.00 41.06 241 LEU A N 1
ATOM 1988 C CA . LEU A 1 241 ? -64.489 -20.658 114.687 1.00 41.06 241 LEU A CA 1
ATOM 1989 C C . LEU A 1 241 ? -65.297 -21.564 113.720 1.00 41.06 241 LEU A C 1
ATOM 1991 O O . LEU A 1 241 ? -66.504 -21.701 113.864 1.00 41.06 241 LEU A O 1
ATOM 1995 N N . VAL A 1 242 ? -64.545 -22.379 112.941 1.00 39.91 242 VAL A N 1
ATOM 1996 C CA . VAL A 1 242 ? -64.910 -23.619 112.178 1.00 39.91 242 VAL A CA 1
ATOM 1997 C C . VAL A 1 242 ? -64.974 -23.364 110.651 1.00 39.91 242 VAL A C 1
ATOM 1999 O O . VAL A 1 242 ? -65.737 -22.531 110.204 1.00 39.91 242 VAL A O 1
ATOM 2002 N N . HIS A 1 243 ? -64.266 -24.031 109.727 1.00 37.69 243 HIS A N 1
ATOM 2003 C CA . HIS A 1 243 ? -63.297 -25.131 109.730 1.00 37.69 243 HIS A CA 1
ATOM 2004 C C . HIS A 1 243 ? -62.771 -25.325 108.281 1.00 37.69 243 HIS A C 1
ATOM 2006 O O . HIS A 1 243 ? -63.468 -25.049 107.311 1.00 37.69 243 HIS A O 1
ATOM 2012 N N . THR A 1 244 ? -61.535 -25.825 108.199 1.00 30.25 244 THR A N 1
ATOM 2013 C CA . THR A 1 244 ? -60.992 -26.815 107.239 1.00 30.25 244 THR A CA 1
ATOM 2014 C C . THR A 1 244 ? -61.100 -26.685 105.702 1.00 30.25 244 THR A C 1
ATOM 2016 O O . THR A 1 244 ? -62.138 -26.865 105.085 1.00 30.25 244 THR A O 1
ATOM 2019 N N . GLN A 1 245 ? -59.883 -26.726 105.129 1.00 34.53 245 GLN A N 1
ATOM 2020 C CA . GLN A 1 245 ? -59.392 -27.650 104.082 1.00 34.53 245 GLN A CA 1
ATOM 2021 C C . GLN A 1 245 ? -59.769 -27.412 102.609 1.00 34.53 245 GLN A C 1
ATOM 2023 O O . GLN A 1 245 ? -60.893 -27.641 102.188 1.00 34.53 245 GLN A O 1
ATOM 2028 N N . SER A 1 246 ? -58.729 -27.235 101.778 1.00 31.06 246 SER A N 1
ATOM 2029 C CA . SER A 1 246 ? -58.227 -28.270 100.843 1.00 31.06 246 SER A CA 1
ATOM 2030 C C . SER A 1 246 ? -57.800 -27.709 99.475 1.00 31.06 246 SER A C 1
ATOM 2032 O O . SER A 1 246 ? -58.607 -27.128 98.767 1.00 31.06 246 SER A O 1
ATOM 2034 N N . SER A 1 247 ? -56.560 -28.052 99.089 1.00 35.28 247 SER A N 1
ATOM 2035 C CA . SER A 1 247 ? -56.067 -28.306 97.712 1.00 35.28 247 SER A CA 1
ATOM 2036 C C . SER A 1 247 ? -55.930 -27.110 96.748 1.00 35.28 247 SER A C 1
ATOM 2038 O O . SER A 1 247 ? -56.882 -26.412 96.451 1.00 35.28 247 SER A O 1
ATOM 2040 N N . LYS A 1 248 ? -54.706 -26.734 96.340 1.00 37.00 248 LYS A N 1
ATOM 2041 C CA . LYS A 1 248 ? -53.851 -27.296 95.257 1.00 37.00 248 LYS A CA 1
ATOM 2042 C C . LYS A 1 248 ? -54.380 -27.060 93.829 1.00 37.00 248 LYS A C 1
ATOM 2044 O O . LYS A 1 248 ? -55.485 -27.480 93.517 1.00 37.00 248 LYS A O 1
ATOM 2049 N N . SER A 1 249 ? -53.437 -26.638 92.963 1.00 33.47 249 SER A N 1
ATOM 2050 C CA . SER A 1 249 ? -53.433 -26.732 91.483 1.00 33.47 249 SER A CA 1
ATOM 2051 C C . SER A 1 249 ? -54.179 -25.577 90.765 1.00 33.47 249 SER A C 1
ATOM 2053 O O . SER A 1 249 ? -55.238 -25.190 91.222 1.00 33.47 249 SER A O 1
ATOM 2055 N N . ILE A 1 250 ? -53.741 -24.925 89.676 1.00 39.53 250 ILE A N 1
ATOM 2056 C CA . ILE A 1 250 ? -52.746 -25.188 88.620 1.00 39.53 250 ILE A CA 1
ATOM 2057 C C . ILE A 1 250 ? -52.208 -23.847 88.092 1.00 39.53 250 ILE A C 1
ATOM 2059 O O . ILE A 1 250 ? -52.910 -22.841 88.037 1.00 39.53 250 ILE A O 1
ATOM 2063 N N . HIS A 1 251 ? -50.945 -23.887 87.689 1.00 34.53 251 HIS A N 1
ATOM 2064 C CA . HIS A 1 251 ? -50.181 -22.874 86.981 1.00 34.53 251 HIS A CA 1
ATOM 2065 C C . HIS A 1 251 ? -50.300 -23.158 85.468 1.00 34.53 251 HIS A C 1
ATOM 2067 O O . HIS A 1 251 ? -49.731 -24.145 85.031 1.00 34.53 251 HIS A O 1
ATOM 2073 N N . GLU A 1 252 ? -51.045 -22.355 84.702 1.00 32.56 252 GLU A N 1
ATOM 2074 C CA . GLU A 1 252 ? -51.045 -22.217 83.221 1.00 32.56 252 GLU A CA 1
ATOM 2075 C C . GLU A 1 252 ? -52.223 -21.280 82.889 1.00 32.56 252 GLU A C 1
ATOM 2077 O O . GLU A 1 252 ? -53.310 -21.460 83.418 1.00 32.56 252 GLU A O 1
ATOM 2082 N N . GLU A 1 253 ? -52.072 -20.162 82.180 1.00 33.25 253 GLU A N 1
ATOM 2083 C CA . GLU A 1 253 ? -51.837 -20.144 80.738 1.00 33.25 253 GLU A CA 1
ATOM 2084 C C . GLU A 1 253 ? -51.289 -18.754 80.336 1.00 33.25 253 GLU A C 1
ATOM 2086 O O . GLU A 1 253 ? -52.002 -17.752 80.271 1.00 33.25 253 GLU A O 1
ATOM 2091 N N . ILE A 1 254 ? -49.978 -18.680 80.103 1.00 37.81 254 ILE A N 1
ATOM 2092 C CA . ILE A 1 254 ? -49.349 -17.657 79.262 1.00 37.81 254 ILE A CA 1
ATOM 2093 C C . ILE A 1 254 ? -48.993 -18.370 77.960 1.00 37.81 254 ILE A C 1
ATOM 2095 O O . ILE A 1 254 ? -48.442 -19.466 78.000 1.00 37.81 254 ILE A O 1
ATOM 2099 N N . SER A 1 255 ? -49.215 -17.682 76.837 1.00 34.44 255 SER A N 1
ATOM 2100 C CA . SER A 1 255 ? -48.724 -18.002 75.487 1.00 34.44 255 SER A CA 1
ATOM 2101 C C . SER A 1 255 ? -49.730 -18.669 74.542 1.00 34.44 255 SER A C 1
ATOM 2103 O O . SER A 1 255 ? -49.522 -19.772 74.039 1.00 34.44 255 SER A O 1
ATOM 2105 N N . MET A 1 256 ? -50.777 -17.926 74.170 1.00 40.19 256 MET A N 1
ATOM 2106 C CA . MET A 1 256 ? -51.343 -18.076 72.828 1.00 40.19 256 MET A CA 1
ATOM 2107 C C . MET A 1 256 ? -50.529 -17.235 71.838 1.00 40.19 256 MET A C 1
ATOM 2109 O O . MET A 1 256 ? -50.725 -16.034 71.676 1.00 40.19 256 MET A O 1
ATOM 2113 N N . LYS A 1 257 ? -49.543 -17.930 71.267 1.00 39.81 257 LYS A N 1
ATOM 2114 C CA . LYS A 1 257 ? -48.930 -17.796 69.940 1.00 39.81 257 LYS A CA 1
ATOM 2115 C C . LYS A 1 257 ? -49.403 -16.609 69.084 1.00 39.81 257 LYS A C 1
ATOM 2117 O O . LYS A 1 257 ? -50.490 -16.627 68.513 1.00 39.81 257 LYS A O 1
ATOM 2122 N N . MET A 1 258 ? -48.486 -15.657 68.901 1.00 45.28 258 MET A N 1
ATOM 2123 C CA . MET A 1 258 ? -48.258 -15.054 67.590 1.00 45.28 258 MET A CA 1
ATOM 2124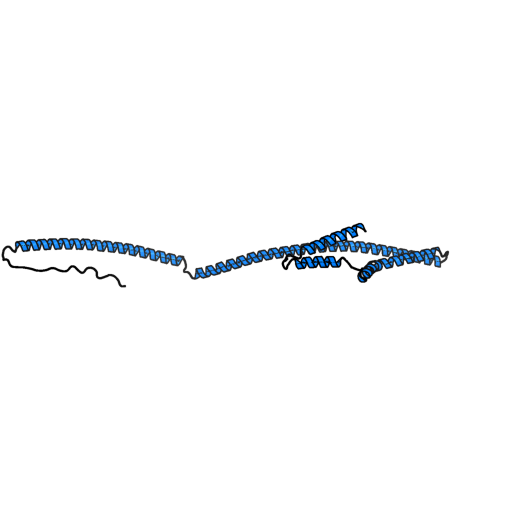 C C . MET A 1 258 ? -47.703 -16.138 66.664 1.00 45.28 258 MET A C 1
ATOM 2126 O O . MET A 1 258 ? -46.723 -16.777 67.031 1.00 45.28 258 MET A O 1
ATOM 2130 N N . ASP A 1 259 ? -48.392 -16.377 65.550 1.00 49.25 259 ASP A N 1
ATOM 2131 C CA . ASP A 1 259 ? -47.854 -16.743 64.231 1.00 49.25 259 ASP A CA 1
ATOM 2132 C C . ASP A 1 259 ? -49.027 -17.203 63.358 1.00 49.25 259 ASP A C 1
ATOM 2134 O O . ASP A 1 259 ? -49.448 -18.349 63.469 1.00 49.25 259 ASP A O 1
ATOM 2138 N N . THR A 1 260 ? -49.577 -16.283 62.552 1.00 50.41 260 THR A N 1
ATOM 2139 C CA . THR A 1 260 ? -50.121 -16.500 61.189 1.00 50.41 260 THR A CA 1
ATOM 2140 C C . THR A 1 260 ? -50.884 -15.253 60.728 1.00 50.41 260 THR A C 1
ATOM 2142 O O . THR A 1 260 ? -52.062 -15.103 61.053 1.00 50.41 260 THR A O 1
ATOM 2145 N N . ASN A 1 261 ? -50.195 -14.349 60.025 1.00 38.34 261 ASN A N 1
ATOM 2146 C CA . ASN A 1 261 ? -50.485 -13.855 58.663 1.00 38.34 261 ASN A CA 1
ATOM 2147 C C . ASN A 1 261 ? -49.636 -12.619 58.355 1.00 38.34 261 ASN A C 1
ATOM 2149 O O . ASN A 1 261 ? -49.736 -11.637 59.122 1.00 38.34 261 ASN A O 1
#

Radius of gyration: 66.06 Å; chains: 1; bounding box: 111×50×191 Å

Sequence (261 aa):
MAHEAYVSKSESLEIHNFVKEHQGYNFGPYTRREFDLVYKDFQCFQMSTVSDDEIIKRRLLIEGESGNDDRRITLLLKNYLRWVASDDVGEDGYEAYQALIASVYQCENAMEQSSLVIAMNYEQQKQYEDLYKEIETAIESAKNRIQQCKEDLRSAKTVRKNRREYDSLAKVLCDHPERDETLEKYKKLKATLERLENLNEEYDRKIQLRKTQFHLFLVALKGLQKIVEDDDSLSSATDDLVHTQSSKSIHEEISMKMDTN

Secondary structure (DSSP, 8-state):
-HHHHHHHHHHHHHHHHHHHHTTTS---TTSHHHHHHHHHHHHHHS-----HHHHHHHHHHHHTTHHHHHHHHHHHHHHHHHHHH----SHHHHHHHHHHHHHHHHHHHHHHHHHHHHHHHHHHHHHHHHHHHHHHHHHHHHHHHHHHHHHHHHHHHHHHHHHHHHHHHHHHHHTSPPHHHHHHHHHHHHHHHHHHHHHHHHHHHHHHHHHHHHHHHHHHHHHHHHHHHHHHHHHTTSS----------------------

Foldseek 3Di:
DVVVVVVVVVVVVVVVVVVVVPPPDDDDPPVVVVVVVVVVVVVVVPDPPPPVVNVVVVCCVCCVQVVVLVVLVVVLVVLVVVLVVPPDPDPVSVVSVVVSVVSVVVSVVSVVVVVVVVVVVVVVVVVVVVVVVVVVVVVVVVVVVVVVVVVVVVVVVVVVVVVVVVVVVVVVVVVDDDPVVVVVVVVVVVVVVVVVVVVVVVVVVVVVVVVVVVVVVVVVVVVVVVVVVVVVVVVPPDDDDDDDDDDDDDDDDDDPDDDDD

pLDDT: mean 76.55, std 22.5, range [30.25, 98.44]

Organism: NCBI:txid48269